Protein AF-A0A3R7KGW7-F1 (afdb_monomer_lite)

Sequence (308 aa):
MHVKDIQRTEFTAVNTGVDKSLYELFAYSKCQPGMVANCTTFSYGWLSLILELRRLQVVLPVEVPYCGDLGLELQLKMKQQDPLVRFYDVCELAANAAMGGPNGRKLFCVDLEHCHDKFRGFDIKVLAVVYSRFQEVMLLDADTLFFQSPMALWETDKYKSTGTLFFHDRISYELSYLAARSAVGWERLTPGRHRDGVLCGDALQHFPVQLNAAKGPDADVEPLYMNSDNILEWGGERRRLYRTAARPAELYPGSFTERKLLQTCPFDVTTMELAPLETMLLAQRLQFYNVVSGWINEDRGTWWYSFA

Structure (mmCIF, N/CA/C/O backbone):
data_AF-A0A3R7KGW7-F1
#
_entry.id   AF-A0A3R7KGW7-F1
#
loop_
_atom_site.group_PDB
_atom_site.id
_atom_site.type_symbol
_atom_site.label_atom_id
_atom_site.label_alt_id
_atom_site.label_comp_id
_atom_site.label_asym_id
_atom_site.label_entity_id
_atom_site.label_seq_id
_atom_site.pdbx_PDB_ins_code
_atom_site.Cartn_x
_atom_site.Cartn_y
_atom_site.Cartn_z
_atom_site.occupancy
_atom_site.B_iso_or_equiv
_atom_site.auth_seq_id
_atom_site.auth_comp_id
_atom_site.auth_asym_id
_atom_site.auth_atom_id
_atom_site.pdbx_PDB_model_num
ATOM 1 N N . MET A 1 1 ? -15.664 -39.837 -8.292 1.00 35.25 1 MET A N 1
ATOM 2 C CA . MET A 1 1 ? -15.432 -39.326 -6.925 1.00 35.25 1 MET A CA 1
ATOM 3 C C . MET A 1 1 ? -16.204 -38.022 -6.825 1.00 35.25 1 MET A C 1
ATOM 5 O O . MET A 1 1 ? -15.873 -37.086 -7.536 1.00 35.25 1 MET A O 1
ATOM 9 N N . HIS A 1 2 ? -17.335 -38.031 -6.118 1.00 25.39 2 HIS A N 1
ATOM 10 C CA . HIS A 1 2 ? -18.276 -36.910 -6.082 1.00 25.39 2 HIS A CA 1
ATOM 11 C C . HIS A 1 2 ? -17.664 -35.707 -5.359 1.00 25.39 2 HIS A C 1
ATOM 13 O O . HIS A 1 2 ? -17.308 -35.808 -4.186 1.00 25.39 2 HIS A O 1
ATOM 19 N N . VAL A 1 3 ? -17.574 -34.579 -6.061 1.00 32.12 3 VAL A N 1
ATOM 20 C CA . VAL A 1 3 ? -17.363 -33.258 -5.464 1.00 32.12 3 VAL A CA 1
ATOM 21 C C . VAL A 1 3 ? -18.663 -32.908 -4.742 1.00 32.12 3 VAL A C 1
ATOM 23 O O . VAL A 1 3 ? -19.716 -32.844 -5.371 1.00 32.12 3 VAL A O 1
ATOM 26 N N . LYS A 1 4 ? -18.619 -32.786 -3.413 1.00 30.11 4 LYS A N 1
ATOM 27 C CA . LYS A 1 4 ? -19.754 -32.271 -2.643 1.00 30.11 4 LYS A CA 1
ATOM 28 C C . LYS A 1 4 ? -19.828 -30.766 -2.870 1.00 30.11 4 LYS A C 1
ATOM 30 O O . LYS A 1 4 ? -18.902 -30.053 -2.490 1.00 30.11 4 LYS A O 1
ATOM 35 N N . ASP A 1 5 ? -20.933 -30.318 -3.454 1.00 30.17 5 ASP A N 1
ATOM 36 C CA . ASP A 1 5 ? -21.349 -28.920 -3.453 1.00 30.17 5 ASP A CA 1
ATOM 37 C C . ASP A 1 5 ? -21.349 -28.385 -2.016 1.00 30.17 5 ASP A C 1
ATOM 39 O O . ASP A 1 5 ? -22.064 -28.887 -1.142 1.00 30.17 5 ASP A O 1
ATOM 43 N N . ILE A 1 6 ? -20.530 -27.366 -1.760 1.00 33.72 6 ILE A N 1
ATOM 44 C CA . ILE A 1 6 ? -20.594 -26.586 -0.526 1.00 33.72 6 ILE A CA 1
ATOM 45 C C . ILE A 1 6 ? -21.803 -25.661 -0.678 1.00 33.72 6 ILE A C 1
ATOM 47 O O . ILE A 1 6 ? -21.724 -24.614 -1.320 1.00 33.72 6 ILE A O 1
ATOM 51 N N . GLN A 1 7 ? -22.950 -26.061 -0.128 1.00 28.05 7 GLN A N 1
ATOM 52 C CA . GLN A 1 7 ? -24.100 -25.167 -0.032 1.00 28.05 7 GLN A CA 1
ATOM 53 C C . GLN A 1 7 ? -23.735 -23.951 0.831 1.00 28.05 7 GLN A C 1
ATOM 55 O O . GLN A 1 7 ? -23.294 -24.097 1.974 1.00 28.05 7 GLN A O 1
ATOM 60 N N . ARG A 1 8 ? -23.956 -22.743 0.288 1.00 32.00 8 ARG A N 1
ATOM 61 C CA . ARG A 1 8 ? -23.999 -21.495 1.062 1.00 32.00 8 ARG A CA 1
ATOM 62 C C . ARG A 1 8 ? -25.059 -21.663 2.141 1.00 32.00 8 ARG A C 1
ATOM 64 O O . ARG A 1 8 ? -26.251 -21.596 1.862 1.00 32.00 8 ARG A O 1
ATOM 71 N N . THR A 1 9 ? -24.614 -21.914 3.363 1.00 26.98 9 THR A N 1
ATOM 72 C CA . THR A 1 9 ? -25.500 -21.898 4.519 1.00 26.98 9 THR A CA 1
ATOM 73 C C . THR A 1 9 ? -25.554 -20.448 4.983 1.00 26.98 9 THR A C 1
ATOM 75 O O . THR A 1 9 ? -24.550 -19.920 5.458 1.00 26.98 9 THR A O 1
ATOM 78 N N . GLU A 1 10 ? -26.686 -19.773 4.786 1.00 29.03 10 GLU A N 1
ATOM 79 C CA . GLU A 1 10 ? -26.955 -18.505 5.467 1.00 29.03 10 GLU A CA 1
ATOM 80 C C . GLU A 1 10 ? -27.077 -18.801 6.964 1.00 29.03 10 GLU A C 1
ATOM 82 O O . GLU A 1 10 ? -28.105 -19.267 7.447 1.00 29.03 10 GLU A O 1
ATOM 87 N N . PHE A 1 11 ? -25.996 -18.570 7.704 1.00 29.06 11 PHE A N 1
ATOM 88 C CA . PHE A 1 11 ? -26.049 -18.522 9.156 1.00 29.06 11 PHE A CA 1
ATOM 89 C C . PHE A 1 11 ? -26.396 -17.096 9.569 1.00 29.06 11 PHE A C 1
ATOM 91 O O . PHE A 1 11 ? -25.551 -16.202 9.570 1.00 29.06 11 PHE A O 1
ATOM 98 N N . THR A 1 12 ? -27.656 -16.876 9.933 1.00 27.27 12 THR A N 1
ATOM 99 C CA . THR A 1 12 ? -28.059 -15.695 10.695 1.00 27.27 12 THR A CA 1
ATOM 100 C C . THR A 1 12 ? -27.359 -15.735 12.050 1.00 27.27 12 THR A C 1
ATOM 102 O O . THR A 1 12 ? -27.739 -16.514 12.925 1.00 27.27 12 THR A O 1
ATOM 105 N N . ALA A 1 13 ? -26.323 -14.912 12.219 1.00 35.25 13 ALA A N 1
ATOM 106 C CA . ALA A 1 13 ? -25.708 -14.670 13.515 1.00 35.25 13 ALA A CA 1
ATOM 107 C C . ALA A 1 13 ? -26.769 -14.070 14.449 1.00 35.25 13 ALA A C 1
ATOM 109 O O . ALA A 1 13 ? -27.227 -12.940 14.260 1.00 35.25 13 ALA A O 1
ATOM 110 N N . VAL A 1 14 ? -27.202 -14.855 15.435 1.00 31.03 14 VAL A N 1
ATOM 111 C CA . VAL A 1 14 ? -28.093 -14.382 16.491 1.00 31.03 14 VAL A CA 1
ATOM 112 C C . VAL A 1 14 ? -27.274 -13.447 17.371 1.00 31.03 14 VAL A C 1
ATOM 114 O O . VAL A 1 14 ? -26.337 -13.866 18.042 1.00 31.03 14 VAL A O 1
ATOM 117 N N . ASN A 1 15 ? -27.618 -12.164 17.329 1.00 42.97 15 ASN A N 1
ATOM 118 C CA . ASN A 1 15 ? -27.018 -11.123 18.149 1.00 42.97 15 ASN A CA 1
ATOM 119 C C . ASN A 1 15 ? -27.496 -11.283 19.602 1.00 42.97 15 ASN A C 1
ATOM 121 O O . ASN A 1 15 ? -28.440 -10.623 20.035 1.00 42.97 15 ASN A O 1
ATOM 125 N N . THR A 1 16 ? -26.875 -12.190 20.352 1.00 35.72 16 THR A N 1
ATOM 126 C CA . THR A 1 16 ? -26.970 -12.202 21.811 1.00 35.72 16 THR A CA 1
ATOM 127 C C . THR A 1 16 ? -25.878 -11.283 22.328 1.00 35.72 16 THR A C 1
ATOM 129 O O . THR A 1 16 ? -24.719 -11.673 22.432 1.00 35.72 16 THR A O 1
ATOM 132 N N . GLY A 1 17 ? -26.229 -10.020 22.574 1.00 46.84 17 GLY A N 1
ATOM 133 C CA . GLY A 1 17 ? -25.314 -9.082 23.211 1.00 46.84 17 GLY A CA 1
ATOM 134 C C . GLY A 1 17 ? -24.705 -9.697 24.476 1.00 46.84 17 GLY A C 1
ATOM 135 O O . GLY A 1 17 ? -25.407 -10.371 25.225 1.00 46.84 17 GLY A O 1
ATOM 136 N N . VAL A 1 18 ? -23.423 -9.395 24.704 1.00 47.50 18 VAL A N 1
ATOM 137 C CA . VAL A 1 18 ? -22.573 -9.861 25.818 1.00 47.50 18 VAL A CA 1
ATOM 138 C C . VAL A 1 18 ? -21.890 -11.219 25.571 1.00 47.50 18 VAL A C 1
ATOM 140 O O . VAL A 1 18 ? -22.229 -12.186 26.232 1.00 47.50 18 VAL A O 1
ATOM 143 N N . ASP A 1 19 ? -20.930 -11.273 24.630 1.00 48.19 19 ASP A N 1
ATOM 144 C CA . ASP A 1 19 ? -19.663 -12.047 24.717 1.00 48.19 19 ASP A CA 1
ATOM 145 C C . ASP A 1 19 ? -18.891 -12.073 23.386 1.00 48.19 19 ASP A C 1
ATOM 147 O O . ASP A 1 19 ? -18.905 -13.074 22.695 1.00 48.19 19 ASP A O 1
ATOM 151 N N . LYS A 1 20 ? -18.147 -11.017 23.011 1.00 56.38 20 LYS A N 1
ATOM 152 C CA . LYS A 1 20 ? -17.444 -11.025 21.711 1.00 56.38 20 LYS A CA 1
ATOM 153 C C . LYS A 1 20 ? -16.237 -11.967 21.714 1.00 56.38 20 LYS A C 1
ATOM 155 O O . LYS A 1 20 ? -15.138 -11.577 22.103 1.00 56.38 20 LYS A O 1
ATOM 160 N N . SER A 1 21 ? -16.421 -13.191 21.231 1.00 63.12 21 SER A N 1
ATOM 161 C CA . SER A 1 21 ? -15.316 -14.080 20.861 1.00 63.12 21 SER A CA 1
ATOM 162 C C . SER A 1 21 ? -14.535 -13.542 19.645 1.00 63.12 21 SER A C 1
ATOM 164 O O . SER A 1 21 ? -15.041 -12.717 18.882 1.00 63.12 21 SER A O 1
ATOM 166 N N . LEU A 1 22 ? -13.299 -14.019 19.411 1.00 62.78 22 LEU A N 1
ATOM 167 C CA . LEU A 1 22 ? -12.585 -13.724 18.152 1.00 62.78 22 LEU A CA 1
ATOM 168 C C . LEU A 1 22 ? -13.438 -14.122 16.943 1.00 62.78 22 LEU A C 1
ATOM 170 O O . LEU A 1 22 ? -13.507 -13.377 15.972 1.00 62.78 22 LEU A O 1
ATOM 174 N N . TYR A 1 23 ? -14.138 -15.254 17.036 1.00 60.97 23 TYR A N 1
ATOM 175 C CA . TYR A 1 23 ? -15.077 -15.684 16.009 1.00 60.97 23 TYR A CA 1
ATOM 176 C C . TYR A 1 23 ? -16.146 -14.624 15.744 1.00 60.97 23 TYR A C 1
ATOM 178 O O . TYR A 1 23 ? -16.355 -14.283 14.594 1.00 60.97 23 TYR A O 1
ATOM 186 N N . GLU A 1 24 ? -16.765 -14.036 16.765 1.00 63.91 24 GLU A N 1
ATOM 187 C CA . GLU A 1 24 ? -17.775 -12.984 16.582 1.00 63.91 24 GLU A CA 1
ATOM 188 C C . GLU A 1 24 ? -17.220 -11.669 16.040 1.00 63.91 24 GLU A C 1
ATOM 190 O O . GLU A 1 24 ? -17.902 -10.994 15.270 1.00 63.91 24 GLU A O 1
ATOM 195 N N . LEU A 1 25 ? -15.979 -11.312 16.385 1.00 65.00 25 LEU A N 1
ATOM 196 C CA . LEU A 1 25 ? -15.294 -10.184 15.745 1.00 65.00 25 LEU A CA 1
ATOM 197 C C . LEU A 1 25 ? -15.131 -10.423 14.236 1.00 65.00 25 LEU A C 1
ATOM 199 O O . LEU A 1 25 ? -15.308 -9.496 13.448 1.00 65.00 25 LEU A O 1
ATOM 203 N N . PHE A 1 26 ? -14.877 -11.670 13.831 1.00 59.00 26 PHE A N 1
ATOM 204 C CA . PHE A 1 26 ? -14.806 -12.068 12.425 1.00 59.00 26 PHE A CA 1
ATOM 205 C C . PHE A 1 26 ? -16.176 -12.320 11.771 1.00 59.00 26 PHE A C 1
ATOM 207 O O . PHE A 1 26 ? -16.310 -12.094 10.571 1.00 59.00 26 PHE A O 1
ATOM 214 N N . ALA A 1 27 ? -17.180 -12.766 12.528 1.00 51.78 27 ALA A N 1
ATOM 215 C CA . ALA A 1 27 ? -18.468 -13.259 12.034 1.00 51.78 27 ALA A CA 1
ATOM 216 C C . ALA A 1 27 ? -19.515 -12.160 11.804 1.00 51.78 27 ALA A C 1
ATOM 218 O O . ALA A 1 27 ? -20.663 -12.467 11.475 1.00 51.78 27 ALA A O 1
ATOM 219 N N . TYR A 1 28 ? -19.145 -10.881 11.931 1.00 55.44 28 TYR A N 1
ATOM 220 C CA . TYR A 1 28 ? -19.963 -9.810 11.366 1.00 55.44 28 TYR A CA 1
ATOM 221 C C . TYR A 1 28 ? -20.203 -10.092 9.883 1.00 55.44 28 TYR A C 1
ATOM 223 O O . TYR A 1 28 ? -19.287 -10.484 9.170 1.00 55.44 28 TYR A O 1
ATOM 231 N N . SER A 1 29 ? -21.434 -9.895 9.413 1.00 51.22 29 SER A N 1
ATOM 232 C CA . SER A 1 29 ? -21.814 -10.079 8.012 1.00 51.22 29 SER A CA 1
ATOM 233 C C . SER A 1 29 ? -20.992 -9.149 7.111 1.00 51.22 29 SER A C 1
ATOM 235 O O . SER A 1 29 ? -21.341 -7.980 6.921 1.00 51.22 29 SER A O 1
ATOM 237 N N . LYS A 1 30 ? -19.864 -9.662 6.611 1.00 65.38 30 LYS A N 1
ATOM 238 C CA . LYS A 1 30 ? -18.963 -8.992 5.676 1.00 65.38 30 LYS A CA 1
ATOM 239 C C . LYS A 1 30 ? -19.503 -9.246 4.270 1.00 65.38 30 LYS A C 1
ATOM 241 O O . LYS A 1 30 ? -19.594 -10.397 3.860 1.00 65.38 30 LYS A O 1
ATOM 246 N N . CYS A 1 31 ? -19.924 -8.200 3.561 1.00 47.03 31 CYS A N 1
ATOM 247 C CA . CYS A 1 31 ? -20.711 -8.365 2.327 1.00 47.03 31 CYS A CA 1
ATOM 248 C C . CYS A 1 31 ? -20.002 -7.896 1.048 1.00 47.03 31 CYS A C 1
ATOM 250 O O . CYS A 1 31 ? -20.614 -7.950 -0.017 1.00 47.03 31 CYS A O 1
ATOM 252 N N . GLN A 1 32 ? -18.770 -7.375 1.127 1.00 50.28 32 GLN A N 1
ATOM 253 C CA . GLN A 1 32 ? -18.090 -6.760 -0.023 1.00 50.28 32 GLN A CA 1
ATOM 254 C C . GLN A 1 32 ? -16.561 -6.933 0.033 1.00 50.28 32 GLN A C 1
ATOM 256 O O . GLN A 1 32 ? -16.011 -6.971 1.140 1.00 50.28 32 GLN A O 1
ATOM 261 N N . PRO A 1 33 ? -15.877 -7.009 -1.126 1.00 57.28 33 PRO A N 1
ATOM 262 C CA . PRO A 1 33 ? -14.431 -6.849 -1.211 1.00 57.28 33 PRO A CA 1
ATOM 263 C C . PRO A 1 33 ? -14.037 -5.391 -0.958 1.00 57.28 33 PRO A C 1
ATOM 265 O O . PRO A 1 33 ? -14.778 -4.459 -1.287 1.00 57.28 33 PRO A O 1
ATOM 268 N N . GLY A 1 34 ? -12.851 -5.183 -0.401 1.00 67.75 34 GLY A N 1
ATOM 269 C CA . GLY A 1 34 ? -12.333 -3.845 -0.168 1.00 67.75 34 GLY A CA 1
ATOM 270 C C . GLY A 1 34 ? -10.855 -3.834 0.178 1.00 67.75 34 GLY A C 1
ATOM 271 O O . GLY A 1 34 ? -10.201 -4.872 0.311 1.00 67.75 34 GLY A O 1
ATOM 272 N N . MET A 1 35 ? -10.317 -2.627 0.287 1.00 81.69 35 MET A N 1
ATOM 273 C CA . MET A 1 35 ? -8.906 -2.422 0.588 1.00 81.69 35 MET A CA 1
ATOM 274 C C . MET A 1 35 ? -8.787 -1.925 2.015 1.00 81.69 35 MET A C 1
ATOM 276 O O . MET A 1 35 ? -9.486 -0.995 2.416 1.00 81.69 35 MET A O 1
ATOM 280 N N . VAL A 1 36 ? -7.914 -2.555 2.785 1.00 78.25 36 VAL A N 1
ATOM 281 C CA . VAL A 1 36 ? -7.598 -2.114 4.136 1.00 78.25 36 VAL A CA 1
ATOM 282 C C . VAL A 1 36 ? -6.185 -1.609 4.105 1.00 78.25 36 VAL A C 1
ATOM 284 O O . VAL A 1 36 ? -5.292 -2.294 3.608 1.00 78.25 36 VAL A O 1
ATOM 287 N N . ALA A 1 37 ? -5.972 -0.432 4.657 1.00 64.19 37 ALA A N 1
ATOM 288 C CA . ALA A 1 37 ? -4.630 0.067 4.768 1.00 64.19 37 ALA A CA 1
ATOM 289 C C . ALA A 1 37 ? -4.363 0.712 6.098 1.00 64.19 37 ALA A C 1
ATOM 291 O O . ALA A 1 37 ? -5.229 1.305 6.739 1.00 64.19 37 ALA A O 1
ATOM 292 N N . ASN A 1 38 ? -3.121 0.542 6.493 1.00 59.66 38 ASN A N 1
ATOM 293 C CA . ASN A 1 38 ? -2.688 0.828 7.827 1.00 59.66 38 ASN A CA 1
ATOM 294 C C . ASN A 1 38 ? -2.127 2.253 7.952 1.00 59.66 38 ASN A C 1
ATOM 296 O O . ASN A 1 38 ? -1.322 2.683 7.127 1.00 59.66 38 ASN A O 1
ATOM 300 N N . CYS A 1 39 ? -2.516 2.948 9.021 1.00 51.31 39 CYS A N 1
ATOM 301 C CA . CYS A 1 39 ? -1.865 4.156 9.501 1.00 51.31 39 CYS A CA 1
ATOM 302 C C . CYS A 1 39 ? -0.784 3.817 10.544 1.00 51.31 39 CYS A C 1
ATOM 304 O O . CYS A 1 39 ? -1.087 3.374 11.648 1.00 51.31 39 CYS A O 1
ATOM 306 N N . THR A 1 40 ? 0.476 4.097 10.216 1.00 49.94 40 THR A N 1
ATOM 307 C CA . THR A 1 40 ? 1.557 4.243 11.203 1.00 49.94 40 THR A CA 1
ATOM 308 C C . THR A 1 40 ? 2.303 5.526 10.887 1.00 49.94 40 THR A C 1
ATOM 310 O O . THR A 1 40 ? 2.803 5.623 9.771 1.00 49.94 40 THR A O 1
ATOM 313 N N . THR A 1 41 ? 2.337 6.506 11.803 1.00 49.59 41 THR A N 1
ATOM 314 C CA . THR A 1 41 ? 3.223 7.710 11.828 1.00 49.59 41 THR A CA 1
ATOM 315 C C . THR A 1 41 ? 3.392 8.549 10.540 1.00 49.59 41 THR A C 1
ATOM 317 O O . THR A 1 41 ? 4.112 9.544 10.542 1.00 49.59 41 THR A O 1
ATOM 320 N N . PHE A 1 42 ? 2.697 8.214 9.455 1.00 61.94 42 PHE A N 1
ATOM 321 C CA . PHE A 1 42 ? 2.914 8.700 8.095 1.00 61.94 42 PHE A CA 1
ATOM 322 C C . PHE A 1 42 ? 1.564 8.975 7.417 1.00 61.94 42 PHE A C 1
ATOM 324 O O . PHE A 1 42 ? 1.277 8.529 6.303 1.00 61.94 42 PHE A O 1
ATOM 331 N N . SER A 1 43 ? 0.701 9.712 8.122 1.00 70.81 43 SER A N 1
ATOM 332 C CA . SER A 1 43 ? -0.694 9.975 7.744 1.00 70.81 43 SER A CA 1
ATOM 333 C C . SER A 1 43 ? -0.834 10.507 6.315 1.00 70.81 43 SER A C 1
ATOM 335 O O . SER A 1 43 ? -1.770 10.147 5.604 1.00 70.81 43 SER A O 1
ATOM 337 N N . TYR A 1 44 ? 0.122 11.317 5.855 1.00 83.81 44 TYR A N 1
ATOM 338 C CA . TYR A 1 44 ? 0.114 11.862 4.500 1.00 83.81 44 TYR A CA 1
ATOM 339 C C . TYR A 1 44 ? 0.394 10.813 3.418 1.00 83.81 44 TYR A C 1
ATOM 341 O O . TYR A 1 44 ? -0.247 10.844 2.367 1.00 83.81 44 TYR A O 1
ATOM 349 N N . GLY A 1 45 ? 1.305 9.865 3.663 1.00 81.12 45 GLY A N 1
ATOM 350 C CA . GLY A 1 45 ? 1.616 8.822 2.684 1.00 81.12 45 GLY A CA 1
ATOM 351 C C . GLY A 1 45 ? 0.415 7.924 2.429 1.00 81.12 45 GLY A C 1
ATOM 352 O O . GLY A 1 45 ? 0.032 7.724 1.276 1.00 81.12 45 GLY A O 1
ATOM 353 N N . TRP A 1 46 ? -0.276 7.496 3.483 1.00 82.00 46 TRP A N 1
ATOM 354 C CA . TRP A 1 46 ? -1.501 6.719 3.323 1.00 82.00 46 TRP A CA 1
ATOM 355 C C . TRP A 1 46 ? -2.587 7.479 2.530 1.00 82.00 46 TRP A C 1
ATOM 357 O O . TRP A 1 46 ? -3.136 6.964 1.559 1.00 82.00 46 TRP A O 1
ATOM 367 N N . LEU A 1 47 ? -2.884 8.728 2.887 1.00 90.31 47 LEU A N 1
ATOM 368 C CA . LEU A 1 47 ? -3.914 9.505 2.186 1.00 90.31 47 LEU A CA 1
ATOM 369 C C . LEU A 1 47 ? -3.546 9.753 0.716 1.00 90.31 47 LEU A C 1
ATOM 371 O O . LEU A 1 47 ? -4.400 9.648 -0.164 1.00 90.31 47 LEU A O 1
ATOM 375 N N . SER A 1 48 ? -2.261 9.984 0.426 1.00 92.44 48 SER A N 1
ATOM 376 C CA . SER A 1 48 ? -1.778 10.075 -0.954 1.00 92.44 48 SER A CA 1
ATOM 377 C C . SER A 1 48 ? -1.931 8.754 -1.721 1.00 92.44 48 SER A C 1
ATOM 379 O O . SER A 1 48 ? -2.070 8.772 -2.943 1.00 92.44 48 SER A O 1
ATOM 381 N N . LEU A 1 49 ? -1.965 7.600 -1.028 1.00 92.69 49 LEU A N 1
ATOM 382 C CA . LEU A 1 49 ? -2.179 6.274 -1.640 1.00 92.69 49 LEU A CA 1
ATOM 383 C C . LEU A 1 49 ? -3.612 6.104 -2.073 1.00 92.69 49 LEU A C 1
ATOM 385 O O . LEU A 1 49 ? -3.854 5.592 -3.158 1.00 92.69 49 LEU A O 1
ATOM 389 N N . ILE A 1 50 ? -4.559 6.628 -1.305 1.00 94.50 50 ILE A N 1
ATOM 390 C CA . ILE A 1 50 ? -5.945 6.634 -1.756 1.00 94.50 50 ILE A CA 1
ATOM 391 C C . ILE A 1 50 ? -6.085 7.449 -3.049 1.00 94.50 50 ILE A C 1
ATOM 393 O O . ILE A 1 50 ? -6.709 6.974 -3.997 1.00 94.50 50 ILE A O 1
ATOM 397 N N . LEU A 1 51 ? -5.467 8.635 -3.132 1.00 95.06 51 LEU A N 1
ATOM 398 C CA . LEU A 1 51 ? -5.502 9.454 -4.352 1.00 95.06 51 LEU A CA 1
ATOM 399 C C . LEU A 1 51 ? -4.883 8.724 -5.557 1.00 95.06 51 LEU A C 1
ATOM 401 O O . LEU A 1 51 ? -5.457 8.738 -6.649 1.00 95.06 51 LEU A O 1
ATOM 405 N N . GLU A 1 52 ? -3.762 8.028 -5.350 1.00 95.25 52 GLU A N 1
ATOM 406 C CA . GLU A 1 52 ? -3.140 7.169 -6.364 1.00 95.25 52 GLU A CA 1
ATOM 407 C C . GLU A 1 52 ? -4.077 6.041 -6.821 1.00 95.25 52 GLU A C 1
ATOM 409 O O . GLU A 1 52 ? -4.304 5.873 -8.021 1.00 95.25 52 GLU A O 1
ATOM 414 N N . LEU A 1 53 ? -4.696 5.316 -5.886 1.00 95.56 53 LEU A N 1
ATOM 415 C CA . LEU A 1 53 ? -5.648 4.248 -6.195 1.00 95.56 53 LEU A CA 1
ATOM 416 C C . LEU A 1 53 ? -6.819 4.773 -7.037 1.00 95.56 53 LEU A C 1
ATOM 418 O O . LEU A 1 53 ? -7.195 4.153 -8.035 1.00 95.56 53 LEU A O 1
ATOM 422 N N . ARG A 1 54 ? -7.363 5.953 -6.708 1.00 95.38 54 ARG A N 1
ATOM 423 C CA . ARG A 1 54 ? -8.425 6.577 -7.517 1.00 95.38 54 ARG A CA 1
ATOM 424 C C . ARG A 1 54 ? -7.943 6.972 -8.903 1.00 95.38 54 ARG A C 1
ATOM 426 O O . ARG A 1 54 ? -8.668 6.771 -9.878 1.00 95.38 54 ARG A O 1
ATOM 433 N N . ARG A 1 55 ? -6.709 7.462 -9.031 1.00 95.25 55 ARG A N 1
ATOM 434 C CA . ARG A 1 55 ? -6.111 7.763 -10.337 1.00 95.25 55 ARG A CA 1
ATOM 435 C C . ARG A 1 55 ? -5.948 6.516 -11.209 1.00 95.25 55 ARG A C 1
ATOM 437 O O . ARG A 1 55 ? -6.110 6.624 -12.428 1.00 95.25 55 ARG A O 1
ATOM 444 N N . LEU A 1 56 ? -5.683 5.369 -10.585 1.00 94.50 56 LEU A N 1
ATOM 445 C CA . LEU A 1 56 ? -5.634 4.033 -11.192 1.00 94.50 56 LEU A CA 1
ATOM 446 C C . LEU A 1 56 ? -7.021 3.384 -11.359 1.00 94.50 56 LEU A C 1
ATOM 448 O O . LEU A 1 56 ? -7.115 2.181 -11.611 1.00 94.50 56 LEU A O 1
ATOM 452 N N . GLN A 1 57 ? -8.092 4.178 -11.239 1.00 95.19 57 GLN A N 1
ATOM 453 C CA . GLN A 1 57 ? -9.487 3.769 -11.432 1.00 95.19 57 GLN A CA 1
ATOM 454 C C . GLN A 1 57 ? -9.943 2.654 -10.481 1.00 95.19 57 GLN A C 1
ATOM 456 O O . GLN A 1 57 ? -10.866 1.898 -10.781 1.00 95.19 57 GLN A O 1
ATOM 461 N N . VAL A 1 58 ? -9.327 2.556 -9.303 1.00 95.19 58 VAL A N 1
ATOM 462 C CA . VAL A 1 58 ? -9.798 1.664 -8.248 1.00 95.19 58 VAL A CA 1
ATOM 463 C C . VAL A 1 58 ? -11.037 2.283 -7.611 1.00 95.19 58 VAL A C 1
ATOM 465 O O . VAL A 1 58 ? -10.956 3.330 -6.971 1.00 95.19 58 VAL A O 1
ATOM 468 N N . VAL A 1 59 ? -12.185 1.623 -7.761 1.00 93.56 59 VAL A N 1
ATOM 469 C CA . VAL A 1 59 ? -13.492 2.090 -7.252 1.00 93.56 59 VAL A CA 1
ATOM 470 C C . VAL A 1 59 ? -13.945 1.377 -5.973 1.00 93.56 59 VAL A C 1
ATOM 472 O O . VAL A 1 59 ? -15.050 1.611 -5.491 1.00 93.56 59 VAL A O 1
ATOM 475 N N . LEU A 1 60 ? -13.108 0.496 -5.418 1.00 94.50 60 LEU A N 1
ATOM 476 C CA . LEU A 1 60 ? -13.434 -0.243 -4.199 1.00 94.50 60 LEU A CA 1
ATOM 477 C C . LEU A 1 60 ? -13.435 0.664 -2.955 1.00 94.50 60 LEU A C 1
ATOM 479 O O . LEU A 1 60 ? -12.654 1.624 -2.891 1.00 94.50 60 LEU A O 1
ATOM 483 N N . PRO A 1 61 ? -14.273 0.350 -1.949 1.00 95.62 61 PRO A N 1
ATOM 484 C CA . PRO A 1 61 ? -14.230 1.021 -0.659 1.00 95.62 61 PRO A CA 1
ATOM 485 C C . PRO A 1 61 ? -12.904 0.760 0.055 1.00 95.62 61 PRO A C 1
ATOM 487 O O . PRO A 1 61 ? -12.278 -0.293 -0.106 1.00 95.62 61 PRO A O 1
ATOM 490 N N . VAL A 1 62 ? -12.487 1.741 0.853 1.00 95.06 62 VAL A N 1
ATOM 491 C CA . VAL A 1 62 ? -11.197 1.723 1.539 1.00 95.06 62 VAL A CA 1
ATOM 492 C C . VAL A 1 62 ? -11.403 1.940 3.034 1.00 95.06 62 VAL A C 1
ATOM 494 O O . VAL A 1 62 ? -12.040 2.906 3.454 1.00 95.06 62 VAL A O 1
ATOM 497 N N . GLU A 1 63 ? -10.859 1.042 3.846 1.00 94.38 63 GLU A N 1
ATOM 498 C CA . GLU A 1 63 ? -10.867 1.128 5.303 1.00 94.38 63 GLU A CA 1
ATOM 499 C C . GLU A 1 63 ? -9.489 1.512 5.838 1.00 94.38 63 GLU A C 1
ATOM 501 O O . GLU A 1 63 ? -8.474 0.935 5.455 1.00 94.38 63 GLU A O 1
ATOM 506 N N . VAL A 1 64 ? -9.487 2.483 6.750 1.00 93.06 64 VAL A N 1
ATOM 507 C CA . VAL A 1 64 ? -8.298 3.073 7.367 1.00 93.06 64 VAL A CA 1
ATOM 508 C C . VAL A 1 64 ? -8.406 2.947 8.885 1.00 93.06 64 VAL A C 1
ATOM 510 O O . VAL A 1 64 ? -8.858 3.880 9.563 1.00 93.06 64 VAL A O 1
ATOM 513 N N . PRO A 1 65 ? -8.068 1.775 9.437 1.00 92.81 65 PRO A N 1
ATOM 514 C CA . PRO A 1 65 ? -7.833 1.637 10.863 1.00 92.81 65 PRO A CA 1
ATOM 515 C C . PRO A 1 65 ? -6.643 2.508 11.284 1.00 92.81 65 PRO A C 1
ATOM 517 O O . PRO A 1 65 ? -5.565 2.431 10.696 1.00 92.81 65 PRO A O 1
ATOM 520 N N . TYR A 1 66 ? -6.846 3.325 12.313 1.00 92.12 66 TYR A N 1
ATOM 521 C CA . TYR A 1 66 ? -5.792 4.093 12.980 1.00 92.12 66 TYR A CA 1
ATOM 522 C C . TYR A 1 66 ? -5.827 3.831 14.492 1.00 92.12 66 TYR A C 1
ATOM 524 O O . TYR A 1 66 ? -6.749 3.179 14.983 1.00 92.12 66 TYR A O 1
ATOM 532 N N . CYS A 1 67 ? -4.825 4.301 15.230 1.00 92.00 67 CYS A N 1
ATOM 533 C CA . CYS A 1 67 ? -4.629 3.969 16.643 1.00 92.00 67 CYS A CA 1
ATOM 534 C C . CYS A 1 67 ? -4.445 5.244 17.486 1.00 92.00 67 CYS A C 1
ATOM 536 O O . CYS A 1 67 ? -3.396 5.474 18.093 1.00 92.00 67 CYS A O 1
ATOM 538 N N . GLY A 1 68 ? -5.434 6.140 17.462 1.00 89.50 68 GLY A N 1
ATOM 539 C CA . GLY A 1 68 ? -5.379 7.462 18.097 1.00 89.50 68 GLY A CA 1
ATOM 540 C C . GLY A 1 68 ? -4.377 8.455 17.489 1.00 89.50 68 GLY A C 1
ATOM 541 O O . GLY A 1 68 ? -4.184 9.537 18.037 1.00 89.50 68 GLY A O 1
ATOM 542 N N . ASP A 1 69 ? -3.724 8.106 16.380 1.00 87.12 69 ASP A N 1
ATOM 543 C CA . ASP A 1 69 ? -2.613 8.841 15.761 1.00 87.12 69 ASP A CA 1
ATOM 544 C C . ASP A 1 69 ? -2.999 9.594 14.472 1.00 87.12 69 ASP A C 1
ATOM 546 O O . ASP A 1 69 ? -2.147 10.189 13.811 1.00 87.12 69 ASP A O 1
ATOM 550 N N . LEU A 1 70 ? -4.292 9.633 14.126 1.00 88.31 70 LEU A N 1
ATOM 551 C CA . LEU A 1 70 ? -4.801 10.327 12.943 1.00 88.31 70 LEU A CA 1
ATOM 552 C C . LEU A 1 70 ? -5.760 11.467 13.306 1.00 88.31 70 LEU A C 1
ATOM 554 O O . LEU A 1 70 ? -6.881 11.241 13.765 1.00 88.31 70 LEU A O 1
ATOM 558 N N . GLY A 1 71 ? -5.347 12.705 13.026 1.00 88.19 71 GLY A N 1
ATOM 559 C CA . GLY A 1 71 ? -6.132 13.906 13.318 1.00 88.19 71 GLY A CA 1
ATOM 560 C C . GLY A 1 71 ? -7.481 13.958 12.589 1.00 88.19 71 GLY A C 1
ATOM 561 O O . GLY A 1 71 ? -7.568 13.669 11.395 1.00 88.19 71 GLY A O 1
ATOM 562 N N . LEU A 1 72 ? -8.532 14.381 13.300 1.00 90.69 72 LEU A N 1
ATOM 563 C CA . LEU A 1 72 ? -9.908 14.451 12.788 1.00 90.69 72 LEU A CA 1
ATOM 564 C C . LEU A 1 72 ? -10.042 15.322 11.529 1.00 90.69 72 LEU A C 1
ATOM 566 O O . LEU A 1 72 ? -10.792 14.978 10.621 1.00 90.69 72 LEU A O 1
ATOM 570 N N . GLU A 1 73 ? -9.301 16.426 11.451 1.00 90.69 73 GLU A N 1
ATOM 571 C CA . GLU A 1 73 ? -9.328 17.340 10.303 1.00 90.69 73 GLU A CA 1
ATOM 572 C C . GLU A 1 73 ? -8.951 16.634 8.991 1.00 90.69 73 GLU A C 1
ATOM 574 O O . GLU A 1 73 ? -9.677 16.732 8.000 1.00 90.69 73 GLU A O 1
ATOM 579 N N . LEU A 1 74 ? -7.870 15.844 9.003 1.00 89.75 74 LEU A N 1
ATOM 580 C CA . LEU A 1 74 ? -7.450 15.045 7.849 1.00 89.75 74 LEU A CA 1
ATOM 581 C C . LEU A 1 74 ? -8.504 14.007 7.466 1.00 89.75 74 LEU A C 1
ATOM 583 O O . LEU A 1 74 ? -8.783 13.819 6.282 1.00 89.75 74 LEU A O 1
ATOM 587 N N . GLN A 1 75 ? -9.109 13.347 8.458 1.00 91.69 75 GLN A N 1
ATOM 588 C CA . GLN A 1 75 ? -10.172 12.372 8.210 1.00 91.69 75 GLN A CA 1
ATOM 589 C C . GLN A 1 75 ? -11.370 13.026 7.512 1.00 91.69 75 GLN A C 1
ATOM 591 O O . GLN A 1 75 ? -11.931 12.451 6.580 1.00 91.69 75 GLN A O 1
ATOM 596 N N . LEU A 1 76 ? -11.763 14.226 7.953 1.00 93.31 76 LEU A N 1
ATOM 597 C CA . LEU A 1 76 ? -12.875 14.979 7.374 1.00 93.31 76 LEU A CA 1
ATOM 598 C C . LEU A 1 76 ? -12.557 15.454 5.954 1.00 93.31 76 LEU A C 1
ATOM 600 O O . LEU A 1 76 ? -13.372 15.227 5.060 1.00 93.31 76 LEU A O 1
ATOM 604 N N . LYS A 1 77 ? -11.369 16.035 5.726 1.00 93.19 77 LYS A N 1
ATOM 605 C CA . LYS A 1 77 ? -10.933 16.455 4.384 1.00 93.19 77 LYS A CA 1
ATOM 606 C C . LYS A 1 77 ? -10.900 15.276 3.413 1.00 93.19 77 LYS A C 1
ATOM 608 O O . LYS A 1 77 ? -11.442 15.381 2.314 1.00 93.19 77 LYS A O 1
ATOM 613 N N . MET A 1 78 ? -10.373 14.124 3.832 1.00 93.06 78 MET A N 1
ATOM 614 C CA . MET A 1 78 ? -10.368 12.937 2.977 1.00 93.06 78 MET A CA 1
ATOM 615 C C . MET A 1 78 ? -11.780 12.414 2.702 1.00 93.06 78 MET A C 1
ATOM 617 O O . MET A 1 78 ? -12.104 12.140 1.553 1.00 93.06 78 MET A O 1
ATOM 621 N N . LYS A 1 79 ? -12.647 12.308 3.718 1.00 94.00 79 LYS A N 1
ATOM 622 C CA . LYS A 1 79 ? -14.040 11.861 3.524 1.00 94.00 79 LYS A CA 1
ATOM 623 C C . LYS A 1 79 ? -14.836 12.786 2.602 1.00 94.00 79 LYS A C 1
ATOM 625 O O . LYS A 1 79 ? -15.719 12.317 1.892 1.00 94.00 79 LYS A O 1
ATOM 630 N N . GLN A 1 80 ? -14.547 14.087 2.623 1.00 94.12 80 GLN A N 1
ATOM 631 C CA . GLN A 1 80 ? -15.169 15.050 1.718 1.00 94.12 80 GLN A CA 1
ATOM 632 C C . GLN A 1 80 ? -14.748 14.813 0.262 1.00 94.12 80 GLN A C 1
ATOM 634 O O . GLN A 1 80 ? -15.566 14.978 -0.640 1.00 94.12 80 GLN A O 1
ATOM 639 N N . GLN A 1 81 ? -13.490 14.432 0.033 1.00 92.88 81 GLN A N 1
ATOM 640 C CA . GLN A 1 81 ? -12.980 14.127 -1.304 1.00 92.88 81 GLN A CA 1
ATOM 641 C C . GLN A 1 81 ? -13.384 12.736 -1.796 1.00 92.88 81 GLN A C 1
ATOM 643 O O . GLN A 1 81 ? -13.659 12.561 -2.981 1.00 92.88 81 GLN A O 1
ATOM 648 N N . ASP A 1 82 ? -13.425 11.755 -0.898 1.00 95.38 82 ASP A N 1
ATOM 649 C CA . ASP A 1 82 ? -13.745 10.371 -1.212 1.00 95.38 82 ASP A CA 1
ATOM 650 C C . ASP A 1 82 ? -14.693 9.767 -0.159 1.00 95.38 82 ASP A C 1
ATOM 652 O O . ASP A 1 82 ? -14.253 9.309 0.905 1.00 95.38 82 ASP A O 1
ATOM 656 N N . PRO A 1 83 ? -16.006 9.715 -0.450 1.00 95.06 83 PRO A N 1
ATOM 657 C CA . PRO A 1 83 ? -16.995 9.175 0.476 1.00 95.06 83 PRO A CA 1
ATOM 658 C C . PRO A 1 83 ? -16.894 7.652 0.656 1.00 95.06 83 PRO A C 1
ATOM 660 O O . PRO A 1 83 ? -17.544 7.106 1.549 1.00 95.06 83 PRO A O 1
ATOM 663 N N . LEU A 1 84 ? -16.099 6.949 -0.162 1.00 95.50 84 LEU A N 1
ATOM 664 C CA . LEU A 1 84 ? -15.872 5.506 -0.034 1.00 95.50 84 LEU A CA 1
ATOM 665 C C . LEU A 1 84 ? -14.786 5.164 0.998 1.00 95.50 84 LEU A C 1
ATOM 667 O O . LEU A 1 84 ? -14.526 3.982 1.243 1.00 95.50 84 LEU A O 1
ATOM 671 N N . VAL A 1 85 ? -14.155 6.174 1.607 1.00 94.69 85 VAL A N 1
ATOM 672 C CA . VAL A 1 85 ? -13.122 5.998 2.632 1.00 94.69 85 VAL A CA 1
ATOM 673 C C . VAL A 1 85 ? -13.736 6.016 4.025 1.00 94.69 85 VAL A C 1
ATOM 675 O O . VAL A 1 85 ? -14.434 6.951 4.428 1.00 94.69 85 VAL A O 1
ATOM 678 N N . ARG A 1 86 ? -13.415 4.995 4.820 1.00 93.94 86 ARG A N 1
ATOM 679 C CA . ARG A 1 86 ? -13.820 4.896 6.221 1.00 93.94 86 ARG A CA 1
ATOM 680 C C . ARG A 1 86 ? -12.606 4.869 7.138 1.00 93.94 86 ARG A C 1
ATOM 682 O O . ARG A 1 86 ? -11.863 3.898 7.156 1.00 93.94 86 ARG A O 1
ATOM 689 N N . PHE A 1 87 ? -12.516 5.876 7.994 1.00 93.56 87 PHE A N 1
ATOM 690 C CA . PHE A 1 87 ? -11.608 5.907 9.140 1.00 93.56 87 PHE A CA 1
ATOM 691 C C . PHE A 1 87 ? -12.301 5.371 10.394 1.00 93.56 87 PHE A C 1
ATOM 693 O O . PHE A 1 87 ? -13.500 5.616 10.580 1.00 93.56 87 PHE A O 1
ATOM 700 N N . TYR A 1 88 ? -11.564 4.653 11.237 1.00 93.69 88 TYR A N 1
ATOM 701 C CA . TYR A 1 88 ? -12.012 4.238 12.566 1.00 93.69 88 TYR A CA 1
ATOM 702 C C . TYR A 1 88 ? -10.817 3.957 13.480 1.00 93.69 88 TYR A C 1
ATOM 704 O O . TYR A 1 88 ? -9.803 3.429 13.024 1.00 93.69 88 TYR A O 1
ATOM 712 N N . ASP A 1 89 ? -10.956 4.287 14.764 1.00 93.88 89 ASP A N 1
ATOM 713 C CA . ASP A 1 89 ? -9.936 3.978 15.761 1.00 93.88 89 ASP A CA 1
ATOM 714 C C . ASP A 1 89 ? -10.016 2.497 16.138 1.00 93.88 89 ASP A C 1
ATOM 716 O O . ASP A 1 89 ? -10.941 2.047 16.819 1.00 93.88 89 ASP A O 1
ATOM 720 N N . VAL A 1 90 ? -9.074 1.704 15.638 1.00 94.00 90 VAL A N 1
ATOM 721 C CA . VAL A 1 90 ? -9.054 0.263 15.890 1.00 94.00 90 VAL A CA 1
ATOM 722 C C . VAL A 1 90 ? -8.480 -0.067 17.267 1.00 94.00 90 VAL A C 1
ATOM 724 O O . VAL A 1 90 ? -8.795 -1.120 17.820 1.00 94.00 90 VAL A O 1
ATOM 727 N N . CYS A 1 91 ? -7.692 0.831 17.859 1.00 94.56 91 CYS A N 1
ATOM 728 C CA . CYS A 1 91 ? -7.133 0.643 19.193 1.00 94.56 91 CYS A CA 1
ATOM 729 C C . CYS A 1 91 ? -8.181 0.863 20.280 1.00 94.56 91 CYS A C 1
ATOM 731 O O . CYS A 1 91 ? -8.232 0.084 21.231 1.00 94.56 91 CYS A O 1
ATOM 733 N N . GLU A 1 92 ? -9.104 1.809 20.095 1.00 94.94 92 GLU A N 1
ATOM 734 C CA . GLU A 1 92 ? -10.300 1.905 20.939 1.00 94.94 92 GLU A CA 1
ATOM 735 C C . GLU A 1 92 ? -11.158 0.634 20.857 1.00 94.94 92 GLU A C 1
ATOM 737 O O . GLU A 1 92 ? -11.626 0.122 21.880 1.00 94.94 92 GLU A O 1
ATOM 742 N N . LEU A 1 93 ? -11.346 0.075 19.656 1.00 93.50 93 LEU A N 1
ATOM 743 C CA . LEU A 1 93 ? -12.088 -1.179 19.486 1.00 93.50 93 LEU A CA 1
ATOM 744 C C . LEU A 1 93 ? -11.380 -2.362 20.162 1.00 93.50 93 LEU A C 1
ATOM 746 O O . LEU A 1 93 ? -12.040 -3.188 20.797 1.00 93.50 93 LEU A O 1
ATOM 750 N N . ALA A 1 94 ? -10.054 -2.437 20.045 1.00 92.75 94 ALA A N 1
ATOM 751 C CA . ALA A 1 94 ? -9.242 -3.510 20.607 1.00 92.75 94 ALA A CA 1
ATOM 752 C C . ALA A 1 94 ? -9.121 -3.431 22.139 1.00 92.75 94 ALA A C 1
ATOM 754 O O . ALA A 1 94 ? -9.216 -4.461 22.809 1.00 92.75 94 ALA A O 1
ATOM 755 N N . ALA A 1 95 ? -8.999 -2.232 22.714 1.00 93.56 95 ALA A N 1
ATOM 756 C CA . ALA A 1 95 ? -8.961 -2.018 24.164 1.00 93.56 95 ALA A CA 1
ATOM 757 C C . ALA A 1 95 ? -10.287 -2.398 24.848 1.00 93.56 95 ALA A C 1
ATOM 759 O O . ALA A 1 95 ? -10.321 -2.845 26.001 1.00 93.56 95 ALA A O 1
ATOM 760 N N . ASN A 1 96 ? -11.397 -2.262 24.120 1.00 90.50 96 ASN A N 1
ATOM 761 C CA . ASN A 1 96 ? -12.732 -2.634 24.582 1.00 90.50 96 ASN A CA 1
ATOM 762 C C . ASN A 1 96 ? -13.095 -4.102 24.305 1.00 90.50 96 ASN A C 1
ATOM 764 O O . ASN A 1 96 ? -14.148 -4.566 24.744 1.00 90.50 96 ASN A O 1
ATOM 768 N N . ALA A 1 97 ? -12.243 -4.857 23.609 1.00 90.25 97 ALA A N 1
ATOM 769 C CA . ALA A 1 97 ? -12.500 -6.253 23.287 1.00 90.25 97 ALA A CA 1
ATOM 770 C C . ALA A 1 97 ? -12.231 -7.165 24.494 1.00 90.25 97 ALA A C 1
ATOM 772 O O . ALA A 1 97 ? -11.104 -7.251 24.992 1.00 90.25 97 ALA A O 1
ATOM 773 N N . ALA A 1 98 ? -13.260 -7.879 24.946 1.00 86.31 98 ALA A N 1
ATOM 774 C CA . ALA A 1 98 ? -13.181 -8.799 26.074 1.00 86.31 98 ALA A CA 1
ATOM 775 C C . ALA A 1 98 ? -14.067 -10.034 25.859 1.00 86.31 98 ALA A C 1
ATOM 777 O O . ALA A 1 98 ? -15.136 -9.947 25.255 1.00 86.31 98 ALA A O 1
ATOM 778 N N . MET A 1 99 ? -13.617 -11.170 26.393 1.00 81.88 99 MET A N 1
ATOM 779 C CA . MET A 1 99 ? -14.389 -12.412 26.508 1.00 81.88 99 MET A CA 1
ATOM 780 C C . MET A 1 99 ? -15.042 -12.487 27.889 1.00 81.88 99 MET A C 1
ATOM 782 O O . MET A 1 99 ? -14.317 -12.393 28.880 1.00 81.88 99 MET A O 1
ATOM 786 N N . GLY A 1 100 ? -16.351 -12.725 27.990 1.00 75.06 100 GLY A N 1
ATOM 787 C CA . GLY A 1 100 ? -17.070 -12.730 29.275 1.00 75.06 100 GLY A CA 1
ATOM 788 C C . GLY A 1 100 ? -17.684 -11.369 29.639 1.00 75.06 100 GLY A C 1
ATOM 789 O O . GLY A 1 100 ? -17.746 -11.013 30.815 1.00 75.06 100 GLY A O 1
ATOM 790 N N . GLY A 1 101 ? -18.073 -10.568 28.644 1.00 70.69 101 GLY A N 1
ATOM 791 C CA . GLY A 1 101 ? -18.659 -9.238 28.817 1.00 70.69 101 GLY A CA 1
ATOM 792 C C . GLY A 1 101 ? -17.665 -8.123 29.196 1.00 70.69 101 GLY A C 1
ATOM 793 O O . GLY A 1 101 ? -16.452 -8.296 29.085 1.00 70.69 101 GLY A O 1
ATOM 794 N N . PRO A 1 102 ? -18.159 -6.947 29.642 1.00 67.62 102 PRO A N 1
ATOM 795 C CA . PRO A 1 102 ? -17.336 -5.755 29.914 1.00 67.62 102 PRO A CA 1
ATOM 796 C C . PRO A 1 102 ? -16.261 -5.943 30.995 1.00 67.62 102 PRO A C 1
ATOM 798 O O . PRO A 1 102 ? -15.208 -5.314 30.929 1.00 67.62 102 PRO A O 1
ATOM 801 N N . ASN A 1 103 ? -16.516 -6.833 31.959 1.00 75.06 103 ASN A N 1
ATOM 802 C CA . ASN A 1 103 ? -15.582 -7.206 33.031 1.00 75.06 103 ASN A CA 1
ATOM 803 C C . ASN A 1 103 ? -14.842 -8.521 32.728 1.00 75.06 103 ASN A C 1
ATOM 805 O O . ASN A 1 103 ? -14.225 -9.116 33.611 1.00 75.06 103 ASN A O 1
ATOM 809 N N . GLY A 1 104 ? -14.962 -9.001 31.493 1.00 79.50 104 GLY A N 1
ATOM 810 C CA . GLY A 1 104 ? -14.359 -10.229 31.022 1.00 79.50 104 GLY A CA 1
ATOM 811 C C . GLY A 1 104 ? -12.853 -10.116 30.794 1.00 79.50 104 GLY A C 1
ATOM 812 O O . GLY A 1 104 ? -12.231 -9.061 30.943 1.00 79.50 104 GLY A O 1
ATOM 813 N N . ARG A 1 105 ? -12.240 -11.226 30.380 1.00 85.69 105 ARG A N 1
ATOM 814 C CA . ARG A 1 105 ? -10.816 -11.255 30.043 1.00 85.69 105 ARG A CA 1
ATOM 815 C C . ARG A 1 105 ? -10.581 -10.457 28.765 1.00 85.69 105 ARG A C 1
ATOM 817 O O . ARG A 1 105 ? -11.092 -10.819 27.704 1.00 85.69 105 ARG A O 1
ATOM 824 N N . LYS A 1 106 ? -9.765 -9.412 28.865 1.00 89.12 106 LYS A N 1
ATOM 825 C CA . LYS A 1 106 ? -9.318 -8.609 27.725 1.00 89.12 106 LYS A CA 1
ATOM 826 C C . LYS A 1 106 ? -8.661 -9.475 26.647 1.00 89.12 106 LYS A C 1
ATOM 828 O O . LYS A 1 106 ? -7.881 -10.373 26.963 1.00 89.12 106 LYS A O 1
ATOM 833 N N . LEU A 1 107 ? -8.998 -9.211 25.385 1.00 90.44 107 LEU A N 1
ATOM 834 C CA . LEU A 1 107 ? -8.533 -9.995 24.237 1.00 90.44 107 LEU A CA 1
ATOM 835 C C . LEU A 1 107 ? -7.182 -9.517 23.699 1.00 90.44 107 LEU A C 1
ATOM 837 O O . LEU A 1 107 ? -6.292 -10.336 23.484 1.00 90.44 107 LEU A O 1
ATOM 841 N N . PHE A 1 108 ? -7.032 -8.209 23.479 1.00 92.25 108 PHE A N 1
ATOM 842 C CA . PHE A 1 108 ? -5.849 -7.650 22.814 1.00 92.25 108 PHE A CA 1
ATOM 843 C C . PHE A 1 108 ? -4.959 -6.836 23.754 1.00 92.25 108 PHE A C 1
ATOM 845 O O . PHE A 1 108 ? -3.735 -7.001 23.713 1.00 92.25 108 PHE A O 1
ATOM 852 N N . CYS A 1 109 ? -5.579 -5.988 24.583 1.00 93.62 109 CYS A N 1
ATOM 853 C CA . CYS A 1 109 ? -4.922 -4.989 25.429 1.00 93.62 109 CYS A CA 1
ATOM 854 C C . CYS A 1 109 ? -5.634 -4.868 26.773 1.00 93.62 109 CYS A C 1
ATOM 856 O O . CYS A 1 109 ? -6.851 -5.034 26.845 1.00 93.62 109 CYS A O 1
ATOM 858 N N . VAL A 1 110 ? -4.890 -4.542 27.830 1.00 92.94 110 VAL A N 1
ATOM 859 C CA . VAL A 1 110 ? -5.473 -4.344 29.170 1.00 92.94 110 VAL A CA 1
ATOM 860 C C . VAL A 1 110 ? -6.250 -3.027 29.261 1.00 92.94 110 VAL A C 1
ATOM 862 O O . VAL A 1 110 ? -7.314 -2.983 29.876 1.00 92.94 110 VAL A O 1
ATOM 865 N N . ASP A 1 111 ? -5.768 -2.003 28.561 1.00 93.62 111 ASP A N 1
ATOM 866 C CA . ASP A 1 111 ? -6.358 -0.677 28.407 1.00 93.62 111 ASP A CA 1
ATOM 867 C C . ASP A 1 111 ? -5.938 -0.061 27.054 1.00 93.62 111 ASP A C 1
ATOM 869 O O . ASP A 1 111 ? -5.320 -0.724 26.212 1.00 93.62 111 ASP A O 1
ATOM 873 N N . LEU A 1 112 ? -6.332 1.194 26.822 1.00 95.75 112 LEU A N 1
ATOM 874 C CA . LEU A 1 112 ? -6.045 1.914 25.581 1.00 95.75 112 LEU A CA 1
ATOM 875 C C . LEU A 1 112 ? -4.559 2.274 25.433 1.00 95.75 112 LEU A C 1
ATOM 877 O O . LEU A 1 112 ? -4.044 2.235 24.320 1.00 95.75 112 LEU A O 1
ATOM 881 N N . GLU A 1 113 ? -3.865 2.581 26.529 1.00 96.75 113 GLU A N 1
ATOM 882 C CA . GLU A 1 113 ? -2.438 2.922 26.510 1.00 96.75 113 GLU A CA 1
ATOM 883 C C . GLU A 1 113 ? -1.598 1.721 26.067 1.00 96.75 113 GLU A C 1
ATOM 885 O O . GLU A 1 113 ? -0.848 1.823 25.099 1.00 96.75 113 GLU A O 1
ATOM 890 N N . HIS A 1 114 ? -1.846 0.541 26.641 1.00 96.25 114 HIS A N 1
ATOM 891 C CA . HIS A 1 114 ? -1.215 -0.700 26.188 1.00 96.25 114 HIS A CA 1
ATOM 892 C C . HIS A 1 114 ? -1.538 -1.000 24.712 1.00 96.25 114 HIS A C 1
ATOM 894 O O . HIS A 1 114 ? -0.696 -1.506 23.971 1.00 96.25 114 HIS A O 1
ATOM 900 N N . CYS A 1 115 ? -2.746 -0.675 24.249 1.00 95.38 115 CYS A N 1
ATOM 901 C CA . CYS A 1 115 ? -3.093 -0.800 22.834 1.00 95.38 115 CYS A CA 1
ATOM 902 C C . CYS A 1 115 ? -2.283 0.141 21.943 1.00 95.38 115 CYS A C 1
ATOM 904 O O . CYS A 1 115 ? -1.809 -0.291 20.895 1.00 95.38 115 CYS A O 1
ATOM 906 N N . HIS A 1 116 ? -2.084 1.390 22.359 1.00 94.44 116 HIS A N 1
ATOM 907 C CA . HIS A 1 116 ? -1.217 2.318 21.645 1.00 94.44 116 HIS A CA 1
ATOM 908 C C . HIS A 1 116 ? 0.223 1.799 21.569 1.00 94.44 116 HIS A C 1
ATOM 910 O O . HIS A 1 116 ? 0.781 1.765 20.476 1.00 94.44 116 HIS A O 1
ATOM 916 N N . ASP A 1 117 ? 0.791 1.331 22.679 1.00 94.00 117 ASP A N 1
ATOM 917 C CA . ASP A 1 117 ? 2.170 0.825 22.717 1.00 94.00 117 ASP A CA 1
ATOM 918 C C . ASP A 1 117 ? 2.370 -0.398 21.822 1.00 94.00 117 ASP A C 1
ATOM 920 O O . ASP A 1 117 ? 3.390 -0.539 21.149 1.00 94.00 117 ASP A O 1
ATOM 924 N N . LYS A 1 118 ? 1.376 -1.288 21.797 1.00 93.38 118 LYS A N 1
ATOM 925 C CA . LYS A 1 118 ? 1.443 -2.535 21.039 1.00 93.38 118 LYS A CA 1
ATOM 926 C C . LYS A 1 118 ? 1.146 -2.347 19.556 1.00 93.38 118 LYS A C 1
ATOM 928 O O . LYS A 1 118 ? 1.732 -3.036 18.730 1.00 93.38 118 LYS A O 1
ATOM 933 N N . PHE A 1 119 ? 0.214 -1.461 19.212 1.00 92.25 119 PHE A N 1
ATOM 934 C CA . PHE A 1 119 ? -0.337 -1.385 17.862 1.00 92.25 119 PHE A CA 1
ATOM 935 C C . PHE A 1 119 ? -0.003 -0.083 17.115 1.00 92.25 119 PHE A C 1
ATOM 937 O O . PHE A 1 119 ? -0.253 -0.025 15.923 1.00 92.25 119 PHE A O 1
ATOM 944 N N . ARG A 1 120 ? 0.639 0.944 17.688 1.00 88.31 120 ARG A N 1
ATOM 945 C CA . ARG A 1 120 ? 1.147 2.092 16.891 1.00 88.31 120 ARG A CA 1
ATOM 946 C C . ARG A 1 120 ? 2.417 1.741 16.105 1.00 88.31 120 ARG A C 1
ATOM 948 O O . ARG A 1 120 ? 3.483 2.310 16.311 1.00 88.31 120 ARG A O 1
ATOM 955 N N . GLY A 1 121 ? 2.303 0.774 15.205 1.00 82.88 121 GLY A N 1
ATOM 95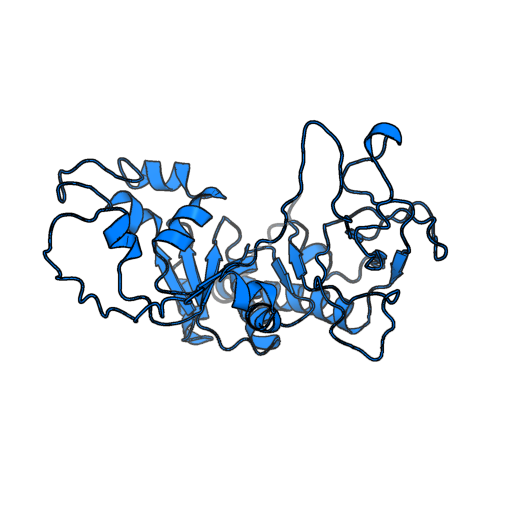6 C CA . GLY A 1 121 ? 3.401 0.213 14.430 1.00 82.88 121 GLY A CA 1
ATOM 957 C C . GLY A 1 121 ? 2.904 -0.894 13.508 1.00 82.88 121 GLY A C 1
ATOM 958 O O . GLY A 1 121 ? 1.737 -0.926 13.134 1.00 82.88 121 GLY A O 1
ATOM 959 N N . PHE A 1 122 ? 3.775 -1.828 13.137 1.00 83.38 122 PHE A N 1
ATOM 960 C CA . PHE A 1 122 ? 3.427 -2.882 12.177 1.00 83.38 122 PHE A CA 1
ATOM 961 C C . PHE A 1 122 ? 2.286 -3.803 12.647 1.00 83.38 122 PHE A C 1
ATOM 963 O O . PHE A 1 122 ? 1.512 -4.284 11.819 1.00 83.38 122 PHE A O 1
ATOM 970 N N . ASP A 1 123 ? 2.130 -4.007 13.956 1.00 89.00 123 ASP A N 1
ATOM 971 C CA . ASP A 1 123 ? 1.200 -4.995 14.518 1.00 89.00 123 ASP A CA 1
ATOM 972 C C . ASP A 1 123 ? -0.283 -4.646 14.328 1.00 89.00 123 ASP A C 1
ATOM 974 O O . ASP A 1 123 ? -1.137 -5.537 14.319 1.00 89.00 123 ASP A O 1
ATOM 978 N N . ILE A 1 124 ? -0.634 -3.374 14.121 1.00 90.12 124 ILE A N 1
ATOM 979 C CA . ILE A 1 124 ? -2.022 -2.969 13.821 1.00 90.12 124 ILE A CA 1
ATOM 980 C C . ILE A 1 124 ? -2.557 -3.615 12.547 1.00 90.12 124 ILE A C 1
ATOM 982 O O . ILE A 1 124 ? -3.770 -3.740 12.417 1.00 90.12 124 ILE A O 1
ATOM 986 N N . LYS A 1 125 ? -1.693 -4.100 11.640 1.00 88.94 125 LYS A N 1
ATOM 987 C CA . LYS A 1 125 ? -2.101 -4.897 10.471 1.00 88.94 125 LYS A CA 1
ATOM 988 C C . LYS A 1 125 ? -2.971 -6.091 10.883 1.00 88.94 125 LYS A C 1
ATOM 990 O O . LYS A 1 125 ? -3.920 -6.433 10.181 1.00 88.94 125 LYS A O 1
ATOM 995 N N . VAL A 1 126 ? -2.707 -6.682 12.051 1.00 90.44 126 VAL A N 1
ATOM 996 C CA . VAL A 1 126 ? -3.532 -7.763 12.610 1.00 90.44 126 VAL A CA 1
ATOM 997 C C . VAL A 1 126 ? -4.931 -7.248 12.944 1.00 90.44 126 VAL A C 1
ATOM 999 O O . VAL A 1 126 ? -5.925 -7.822 12.501 1.00 90.44 126 VAL A O 1
ATOM 1002 N N . LEU A 1 127 ? -5.023 -6.140 13.684 1.00 92.12 127 LEU A N 1
ATOM 1003 C CA . LEU A 1 127 ? -6.307 -5.540 14.048 1.00 92.12 127 LEU A CA 1
ATOM 1004 C C . LEU A 1 127 ? -7.078 -5.045 12.820 1.00 92.12 127 LEU A C 1
ATOM 1006 O O . LEU A 1 127 ? -8.295 -5.196 12.762 1.00 92.12 127 LEU A O 1
ATOM 1010 N N . ALA A 1 128 ? -6.371 -4.514 11.827 1.00 90.81 128 ALA A N 1
ATOM 1011 C CA . ALA A 1 128 ? -6.918 -4.035 10.571 1.00 90.81 128 ALA A CA 1
ATOM 1012 C C . ALA A 1 128 ? -7.704 -5.133 9.840 1.00 90.81 128 ALA A C 1
ATOM 1014 O O . ALA A 1 128 ? -8.833 -4.905 9.411 1.00 90.81 128 ALA A O 1
ATOM 1015 N N . VAL A 1 129 ? -7.152 -6.348 9.759 1.00 89.94 129 VAL A N 1
ATOM 1016 C CA . VAL A 1 129 ? -7.833 -7.501 9.148 1.00 89.94 129 VAL A CA 1
ATOM 1017 C C . VAL A 1 129 ? -8.976 -8.015 10.029 1.00 89.94 129 VAL A C 1
ATOM 1019 O O . VAL A 1 129 ? -10.066 -8.293 9.523 1.00 89.94 129 VAL A O 1
ATOM 1022 N N . VAL A 1 130 ? -8.754 -8.121 11.346 1.00 90.12 130 VAL A N 1
ATOM 1023 C CA . VAL A 1 130 ? -9.759 -8.620 12.305 1.00 90.12 130 VAL A CA 1
ATOM 1024 C C . VAL A 1 130 ? -11.020 -7.754 12.283 1.00 90.12 130 VAL A C 1
ATOM 1026 O O . VAL A 1 130 ? -12.123 -8.278 12.134 1.00 90.12 130 VAL A O 1
ATOM 1029 N N . TYR A 1 131 ? -10.855 -6.435 12.393 1.00 90.75 131 TYR A N 1
ATOM 1030 C CA . TYR A 1 131 ? -11.954 -5.475 12.504 1.00 90.75 131 TYR A CA 1
ATOM 1031 C C . TYR A 1 131 ? -12.481 -4.962 11.164 1.00 90.75 131 TYR A C 1
ATOM 1033 O O . TYR A 1 131 ? -13.482 -4.237 11.149 1.00 90.75 131 TYR A O 1
ATOM 1041 N N . SER A 1 132 ? -11.860 -5.337 10.042 1.00 89.94 132 SER A N 1
ATOM 1042 C CA . SER A 1 132 ? -12.382 -4.953 8.735 1.00 89.94 132 SER A CA 1
ATOM 1043 C C . SER A 1 132 ? -13.765 -5.548 8.490 1.00 89.94 132 SER A C 1
ATOM 1045 O O . SER A 1 132 ? -14.045 -6.700 8.835 1.00 89.94 132 SER A O 1
ATOM 1047 N N . ARG A 1 133 ? -14.626 -4.769 7.830 1.00 89.50 133 ARG A N 1
ATOM 1048 C CA . ARG A 1 133 ? -15.969 -5.204 7.419 1.00 89.50 133 ARG A CA 1
ATOM 1049 C C . ARG A 1 133 ? -15.985 -5.893 6.055 1.00 89.50 133 ARG A C 1
ATOM 1051 O O . ARG A 1 133 ? -17.059 -6.286 5.599 1.00 89.50 133 ARG A O 1
ATOM 1058 N N . PHE A 1 134 ? -14.837 -6.024 5.394 1.00 89.62 134 PHE A N 1
ATOM 1059 C CA . PHE A 1 134 ? -14.742 -6.648 4.078 1.00 89.62 134 PHE A CA 1
ATOM 1060 C C . PHE A 1 134 ? -14.556 -8.157 4.174 1.00 89.62 134 PHE A C 1
ATOM 1062 O O . PHE A 1 134 ? -13.819 -8.656 5.023 1.00 89.62 134 PHE A O 1
ATOM 1069 N N . GLN A 1 135 ? -15.248 -8.885 3.297 1.00 86.62 135 GLN A N 1
ATOM 1070 C CA . GLN A 1 135 ? -15.151 -10.344 3.225 1.00 86.62 135 GLN A CA 1
ATOM 1071 C C . GLN A 1 135 ? -13.823 -10.760 2.596 1.00 86.62 135 GLN A C 1
ATOM 1073 O O . GLN A 1 135 ? -13.184 -11.711 3.035 1.00 86.62 135 GLN A O 1
ATOM 1078 N N . GLU A 1 136 ? -13.416 -9.998 1.588 1.00 89.00 136 GLU A N 1
ATOM 1079 C CA . GLU A 1 136 ? -12.180 -10.159 0.847 1.00 89.00 136 GLU A CA 1
ATOM 1080 C C . GLU A 1 136 ? -11.370 -8.872 1.024 1.00 89.00 136 GLU A C 1
ATOM 1082 O O . GLU A 1 136 ? -11.847 -7.777 0.717 1.00 89.00 136 GLU A O 1
ATOM 1087 N N . VAL A 1 137 ? -10.166 -8.997 1.583 1.00 91.56 137 VAL A N 1
ATOM 1088 C CA . VAL A 1 137 ? -9.324 -7.861 1.974 1.00 91.56 137 VAL A CA 1
ATOM 1089 C C . VAL A 1 137 ? -8.054 -7.853 1.139 1.00 91.56 137 VAL A C 1
ATOM 1091 O O . VAL A 1 137 ? -7.300 -8.824 1.142 1.00 91.56 137 VAL A O 1
ATOM 1094 N N . MET A 1 138 ? -7.779 -6.722 0.494 1.00 92.44 138 MET A N 1
ATOM 1095 C CA . MET A 1 138 ? -6.431 -6.385 0.045 1.00 92.44 138 MET A CA 1
ATOM 1096 C C . MET A 1 138 ? -5.783 -5.492 1.101 1.00 92.44 138 MET A C 1
ATOM 1098 O O . MET A 1 138 ? -6.176 -4.336 1.257 1.00 92.44 138 MET A O 1
ATOM 1102 N N . LEU A 1 139 ? -4.833 -6.051 1.851 1.00 92.25 139 LEU A N 1
ATOM 1103 C CA . LEU A 1 139 ? -4.091 -5.327 2.878 1.00 92.25 139 LEU A CA 1
ATOM 1104 C C . LEU A 1 139 ? -2.908 -4.593 2.240 1.00 92.25 139 LEU A C 1
ATOM 1106 O O . LEU A 1 139 ? -2.083 -5.232 1.588 1.00 92.25 139 LEU A O 1
ATOM 1110 N N . LEU A 1 140 ? -2.829 -3.279 2.440 1.00 90.31 140 LEU A N 1
ATOM 1111 C CA . LEU A 1 140 ? -1.774 -2.425 1.897 1.00 90.31 140 LEU A CA 1
ATOM 1112 C C . LEU A 1 140 ? -1.012 -1.672 2.986 1.00 90.31 140 LEU A C 1
ATOM 1114 O O . LEU A 1 140 ? -1.591 -1.219 3.978 1.00 90.31 140 LEU A O 1
ATOM 1118 N N . ASP A 1 141 ? 0.273 -1.460 2.726 1.00 86.81 141 ASP A N 1
ATOM 1119 C CA . ASP A 1 141 ? 1.122 -0.590 3.532 1.00 86.81 141 ASP A CA 1
ATOM 1120 C C . ASP A 1 141 ? 1.079 0.853 3.008 1.00 86.81 141 ASP A C 1
ATOM 1122 O O . ASP A 1 141 ? 0.897 1.091 1.811 1.00 86.81 141 ASP A O 1
ATOM 1126 N N . ALA A 1 142 ? 1.248 1.834 3.899 1.00 82.06 142 ALA A N 1
ATOM 1127 C CA . ALA A 1 142 ? 1.133 3.262 3.573 1.00 82.06 142 ALA A CA 1
ATOM 1128 C C . ALA A 1 142 ? 2.206 3.773 2.592 1.00 82.06 142 ALA A C 1
ATOM 1130 O O . ALA A 1 142 ? 2.008 4.779 1.905 1.00 82.06 142 ALA A O 1
ATOM 1131 N N . ASP A 1 143 ? 3.333 3.080 2.532 1.00 83.69 143 ASP A N 1
ATOM 1132 C CA . ASP A 1 143 ? 4.502 3.317 1.686 1.00 83.69 143 ASP A CA 1
ATOM 1133 C C . ASP A 1 143 ? 4.475 2.467 0.398 1.00 83.69 143 ASP A C 1
ATOM 1135 O O . ASP A 1 143 ? 5.490 2.299 -0.278 1.00 83.69 143 ASP A O 1
ATOM 1139 N N . THR A 1 144 ? 3.299 1.940 0.042 1.00 88.62 144 THR A N 1
ATOM 1140 C CA . THR A 1 144 ? 3.059 1.283 -1.245 1.00 88.62 144 THR A CA 1
ATOM 1141 C C . THR A 1 144 ? 2.893 2.318 -2.362 1.00 88.62 144 THR A C 1
ATOM 1143 O O . THR A 1 144 ? 2.255 3.355 -2.170 1.00 88.62 144 THR A O 1
ATOM 1146 N N . LEU A 1 145 ? 3.423 2.003 -3.543 1.00 90.81 145 LEU A N 1
ATOM 1147 C CA . LEU A 1 145 ? 3.144 2.675 -4.812 1.00 90.81 145 LEU A CA 1
ATOM 1148 C C . LEU A 1 145 ? 2.847 1.650 -5.893 1.00 90.81 145 LEU A C 1
ATOM 1150 O O . LEU A 1 145 ? 3.611 0.704 -6.083 1.00 90.81 145 LEU A O 1
ATOM 1154 N N . PHE A 1 146 ? 1.779 1.879 -6.642 1.00 92.44 146 PHE A N 1
ATOM 1155 C CA . PHE A 1 146 ? 1.361 1.046 -7.756 1.00 92.44 146 PHE A CA 1
ATOM 1156 C C . PHE A 1 146 ? 1.821 1.604 -9.104 1.00 92.44 146 PHE A C 1
ATOM 1158 O O . PHE A 1 146 ? 1.573 2.754 -9.459 1.00 92.44 146 PHE A O 1
ATOM 1165 N N . PHE A 1 147 ? 2.426 0.731 -9.907 1.00 91.00 147 PHE A N 1
ATOM 1166 C CA . PHE A 1 147 ? 2.734 0.982 -11.316 1.00 91.00 147 PHE A CA 1
ATOM 1167 C C . PHE A 1 147 ? 1.589 0.550 -12.244 1.00 91.00 147 PHE A C 1
ATOM 1169 O O . PHE A 1 147 ? 1.509 0.981 -13.394 1.00 91.00 147 PHE A O 1
ATOM 1176 N N . GLN A 1 148 ? 0.689 -0.296 -11.740 1.00 89.62 148 GLN A N 1
ATOM 1177 C CA . GLN A 1 148 ? -0.500 -0.791 -12.427 1.00 89.62 148 GLN A CA 1
ATOM 1178 C C . GLN A 1 148 ? -1.663 -0.908 -11.440 1.00 89.62 148 GLN A C 1
ATOM 1180 O O . GLN A 1 148 ? -1.451 -1.071 -10.240 1.00 89.62 148 GLN A O 1
ATOM 1185 N N . SER A 1 149 ? -2.902 -0.864 -11.936 1.00 92.12 149 SER A N 1
ATOM 1186 C CA . SER A 1 149 ? -4.075 -1.029 -11.071 1.00 92.12 149 SER A CA 1
ATOM 1187 C C . SER A 1 149 ? -4.051 -2.399 -10.371 1.00 92.12 149 SER A C 1
ATOM 1189 O O . SER A 1 149 ? -3.984 -3.425 -11.058 1.00 92.12 149 SER A O 1
ATOM 1191 N N . PRO A 1 150 ? -4.168 -2.462 -9.030 1.00 91.94 150 PRO A N 1
ATOM 1192 C CA . PRO A 1 150 ? -4.165 -3.730 -8.300 1.00 91.94 150 PRO A CA 1
ATOM 1193 C C . PRO A 1 150 ? -5.425 -4.569 -8.529 1.00 91.94 150 PRO A C 1
ATOM 1195 O O . PRO A 1 150 ? -5.479 -5.722 -8.109 1.00 91.94 150 PRO A O 1
ATOM 1198 N N . MET A 1 151 ? -6.441 -4.026 -9.209 1.00 91.75 151 MET A N 1
ATOM 1199 C CA . MET A 1 151 ? -7.706 -4.720 -9.458 1.00 91.75 151 MET A CA 1
ATOM 1200 C C . MET A 1 151 ? -7.535 -6.048 -10.198 1.00 91.75 151 MET A C 1
ATOM 1202 O O . MET A 1 151 ? -8.292 -6.983 -9.953 1.00 91.75 151 MET A O 1
ATOM 1206 N N . ALA A 1 152 ? -6.512 -6.162 -11.048 1.00 87.38 152 ALA A N 1
ATOM 1207 C CA . ALA A 1 152 ? -6.214 -7.399 -11.761 1.00 87.38 152 ALA A CA 1
ATOM 1208 C C . ALA A 1 152 ? -5.859 -8.571 -10.824 1.00 87.38 152 ALA A C 1
ATOM 1210 O O . ALA A 1 152 ? -5.991 -9.725 -11.225 1.00 87.38 152 ALA A O 1
ATOM 1211 N N . LEU A 1 153 ? -5.441 -8.308 -9.577 1.00 88.25 153 LEU A N 1
ATOM 1212 C CA . LEU A 1 153 ? -5.086 -9.353 -8.610 1.00 88.25 153 LEU A CA 1
ATOM 1213 C C . LEU A 1 153 ? -6.280 -10.234 -8.229 1.00 88.25 153 LEU A C 1
ATOM 1215 O O . LEU A 1 153 ? -6.120 -11.452 -8.122 1.00 88.25 153 LEU A O 1
ATOM 1219 N N . TRP A 1 154 ? -7.472 -9.642 -8.107 1.00 88.69 154 TRP A N 1
ATOM 1220 C CA . TRP A 1 154 ? -8.725 -10.363 -7.849 1.00 88.69 154 TRP A CA 1
ATOM 1221 C C . TRP A 1 154 ? -9.086 -11.321 -8.988 1.00 88.69 154 TRP A C 1
ATOM 1223 O O . TRP A 1 154 ? -9.716 -12.355 -8.781 1.00 88.69 154 TRP A O 1
ATOM 1233 N N . GLU A 1 155 ? -8.650 -11.004 -10.206 1.00 88.06 155 GLU A N 1
ATOM 1234 C CA . GLU A 1 155 ? -8.982 -11.786 -11.391 1.00 88.06 155 GLU A CA 1
ATOM 1235 C C . GLU A 1 155 ? -8.007 -12.933 -11.659 1.00 88.06 155 GLU A C 1
ATOM 1237 O O . GLU A 1 155 ? -8.282 -13.762 -12.531 1.00 88.06 155 GLU A O 1
ATOM 1242 N N . THR A 1 156 ? -6.903 -13.012 -10.909 1.00 84.81 156 THR A N 1
ATOM 1243 C CA . THR A 1 156 ? -5.904 -14.071 -11.081 1.00 84.81 156 THR A CA 1
ATOM 1244 C C . THR A 1 156 ? -6.487 -15.450 -10.785 1.00 84.81 156 THR A C 1
ATOM 1246 O O . THR A 1 156 ? -7.216 -15.645 -9.809 1.00 84.81 156 THR A O 1
ATOM 1249 N N . ASP A 1 157 ? -6.092 -16.448 -11.579 1.00 85.56 157 ASP A N 1
ATOM 1250 C CA . ASP A 1 157 ? -6.485 -17.845 -11.353 1.00 85.56 157 ASP A CA 1
ATOM 1251 C C . ASP A 1 157 ? -6.070 -18.329 -9.963 1.00 85.56 157 ASP A C 1
ATOM 1253 O O . ASP A 1 157 ? -6.783 -19.099 -9.315 1.00 85.56 157 ASP A O 1
ATOM 1257 N N . LYS A 1 158 ? -4.920 -17.848 -9.471 1.00 84.12 158 LYS A N 1
ATOM 1258 C CA . LYS A 1 158 ? -4.449 -18.183 -8.131 1.00 84.12 158 LYS A CA 1
ATOM 1259 C C . LYS A 1 158 ? -5.423 -17.673 -7.076 1.00 84.12 158 LYS A C 1
ATOM 1261 O O . LYS A 1 158 ? -5.874 -18.483 -6.279 1.00 84.12 158 LYS A O 1
ATOM 1266 N N . TYR A 1 159 ? -5.801 -16.394 -7.116 1.00 88.62 159 TYR A N 1
ATOM 1267 C CA . TYR A 1 159 ? -6.774 -15.844 -6.176 1.00 88.62 159 TYR A CA 1
ATOM 1268 C C . TYR A 1 159 ? -8.128 -16.561 -6.265 1.00 88.62 159 TYR A C 1
ATOM 1270 O O . TYR A 1 159 ? -8.642 -17.017 -5.249 1.00 88.62 159 TYR A O 1
ATOM 1278 N N . LYS A 1 160 ? -8.669 -16.754 -7.474 1.00 89.56 160 LYS A N 1
ATOM 1279 C CA . LYS A 1 160 ? -9.960 -17.434 -7.685 1.00 89.56 160 LYS A CA 1
ATOM 1280 C C . LYS A 1 160 ? -9.980 -18.876 -7.176 1.00 89.56 160 LYS A C 1
ATOM 1282 O O . LYS A 1 160 ? -11.009 -19.340 -6.696 1.00 89.56 160 LYS A O 1
ATOM 1287 N N . SER A 1 161 ? -8.861 -19.592 -7.291 1.00 91.38 161 SER A N 1
ATOM 1288 C CA . SER A 1 161 ? -8.768 -20.999 -6.878 1.00 91.38 161 SER A CA 1
ATOM 1289 C C . SER A 1 161 ? -8.490 -21.191 -5.387 1.00 91.38 161 SER A C 1
ATOM 1291 O O . SER A 1 161 ? -8.928 -22.192 -4.824 1.00 91.38 161 SER A O 1
ATOM 1293 N N . THR A 1 162 ? -7.774 -20.269 -4.735 1.00 91.06 162 THR A N 1
ATOM 1294 C CA . THR A 1 162 ? -7.390 -20.399 -3.316 1.00 91.06 162 THR A CA 1
ATOM 1295 C C . THR A 1 162 ? -8.172 -19.487 -2.376 1.00 91.06 162 THR A C 1
ATOM 1297 O O . THR A 1 162 ? -8.132 -19.697 -1.167 1.00 91.06 162 THR A O 1
ATOM 1300 N N . GLY A 1 163 ? -8.834 -18.453 -2.900 1.00 88.88 163 GLY A N 1
ATOM 1301 C CA . GLY A 1 163 ? -9.444 -17.366 -2.131 1.00 88.88 163 GLY A CA 1
ATOM 1302 C C . GLY A 1 163 ? -8.432 -16.424 -1.470 1.00 88.88 163 GLY A C 1
ATOM 1303 O O . GLY A 1 163 ? -8.815 -15.529 -0.718 1.00 88.88 163 GLY A O 1
ATOM 1304 N N . THR A 1 164 ? -7.127 -16.623 -1.676 1.00 86.62 164 THR A N 1
ATOM 1305 C CA . THR A 1 164 ? -6.090 -15.810 -1.028 1.00 86.62 164 THR A CA 1
ATOM 1306 C C . THR A 1 164 ? -4.821 -15.748 -1.861 1.00 86.62 164 THR A C 1
ATOM 1308 O O . THR A 1 164 ? -4.294 -16.771 -2.305 1.00 86.62 164 THR A O 1
ATOM 1311 N N . LEU A 1 165 ? -4.297 -14.535 -2.015 1.00 85.38 165 LEU A N 1
ATOM 1312 C CA . LEU A 1 165 ? -3.016 -14.260 -2.644 1.00 85.38 165 LEU A CA 1
ATOM 1313 C C . LEU A 1 165 ? -2.084 -13.635 -1.604 1.00 85.38 165 LEU A C 1
ATOM 1315 O O . LEU A 1 165 ? -2.418 -12.613 -1.011 1.00 85.38 165 LEU A O 1
ATOM 1319 N N . PHE A 1 166 ? -0.921 -14.246 -1.397 1.00 81.25 166 PHE A N 1
ATOM 1320 C CA . PHE A 1 166 ? 0.136 -13.696 -0.555 1.00 81.25 166 PHE A CA 1
ATOM 1321 C C . PHE A 1 166 ? 1.307 -13.280 -1.435 1.00 81.25 166 PHE A C 1
ATOM 1323 O O . PHE A 1 166 ? 1.735 -14.045 -2.301 1.00 81.25 166 PHE A O 1
ATOM 1330 N N . PHE A 1 167 ? 1.837 -12.086 -1.189 1.00 74.06 167 PHE A N 1
ATOM 1331 C CA . PHE A 1 167 ? 3.137 -11.697 -1.714 1.00 74.06 167 PHE A CA 1
ATOM 1332 C C . PHE A 1 167 ? 4.207 -12.212 -0.760 1.00 74.06 167 PHE A C 1
ATOM 1334 O O . PHE A 1 167 ? 4.072 -12.100 0.459 1.00 74.06 167 PHE A O 1
ATOM 1341 N N . HIS A 1 168 ? 5.256 -12.818 -1.310 1.00 63.50 168 HIS A N 1
ATOM 1342 C CA . HIS A 1 168 ? 6.393 -13.225 -0.502 1.00 63.50 168 HIS A CA 1
ATOM 1343 C C . HIS A 1 168 ? 7.122 -11.975 -0.008 1.00 63.50 168 HIS A C 1
ATOM 1345 O O . HIS A 1 168 ? 7.756 -11.268 -0.793 1.00 63.50 168 HIS A O 1
ATOM 1351 N N . ASP A 1 169 ? 7.017 -11.717 1.296 1.00 57.75 169 ASP A N 1
ATOM 1352 C CA . ASP A 1 169 ? 7.844 -10.724 1.971 1.00 57.75 169 ASP A CA 1
ATOM 1353 C C . ASP A 1 169 ? 9.319 -11.166 1.946 1.00 57.75 169 ASP A C 1
ATOM 1355 O O . ASP A 1 169 ? 9.644 -12.348 1.769 1.00 57.75 169 ASP A O 1
ATOM 1359 N N . ARG A 1 170 ? 10.227 -10.202 2.087 1.00 55.75 170 ARG A N 1
ATOM 1360 C CA . ARG A 1 170 ? 11.677 -10.394 2.069 1.00 55.75 170 ARG A CA 1
ATOM 1361 C C . ARG A 1 170 ? 12.057 -11.479 3.083 1.00 55.75 170 ARG A C 1
ATOM 1363 O O . ARG A 1 170 ? 12.057 -11.231 4.283 1.00 55.75 170 ARG A O 1
ATOM 1370 N N . ILE A 1 171 ? 12.461 -12.667 2.621 1.00 47.50 171 ILE A N 1
ATOM 1371 C CA . ILE A 1 171 ? 13.134 -13.629 3.504 1.00 47.50 171 ILE A CA 1
ATOM 1372 C C . ILE A 1 171 ? 14.499 -13.028 3.854 1.00 47.50 171 ILE A C 1
ATOM 1374 O O . ILE A 1 171 ? 15.447 -13.074 3.065 1.00 47.50 171 ILE A O 1
ATOM 1378 N N . SER A 1 172 ? 14.574 -12.418 5.033 1.00 41.34 172 SER A N 1
ATOM 1379 C CA . SER A 1 172 ? 15.805 -11.976 5.674 1.00 41.34 172 SER A CA 1
ATOM 1380 C C . SER A 1 172 ? 15.947 -12.736 6.986 1.00 41.34 172 SER A C 1
ATOM 1382 O O . SER A 1 172 ? 15.424 -12.301 8.002 1.00 41.34 172 SER A O 1
ATOM 1384 N N . TYR A 1 173 ? 16.568 -13.916 6.930 1.00 39.00 173 TYR A N 1
ATOM 1385 C CA . TYR A 1 173 ? 17.714 -14.349 7.746 1.00 39.00 173 TYR A CA 1
ATOM 1386 C C . TYR A 1 173 ? 17.874 -15.880 7.758 1.00 39.00 173 TYR A C 1
ATOM 1388 O O . TYR A 1 173 ? 16.929 -16.640 7.582 1.00 39.00 173 TYR A O 1
ATOM 1396 N N . GLU A 1 174 ? 19.140 -16.266 7.938 1.00 40.31 174 GLU A N 1
ATOM 1397 C CA . GLU A 1 174 ? 19.723 -17.603 8.133 1.00 40.31 174 GLU A CA 1
ATOM 1398 C C . GLU A 1 174 ? 19.734 -18.617 6.985 1.00 40.31 174 GLU A C 1
ATOM 1400 O O . GLU A 1 174 ? 20.026 -19.775 7.238 1.00 40.31 174 GLU A O 1
ATOM 1405 N N . LEU A 1 175 ? 19.548 -18.194 5.730 1.00 40.41 175 LEU A N 1
ATOM 1406 C CA . LEU A 1 175 ? 20.297 -18.670 4.547 1.00 40.41 175 LEU A CA 1
ATOM 1407 C C . LEU A 1 175 ? 19.745 -17.960 3.301 1.00 40.41 175 LEU A C 1
ATOM 1409 O O . LEU A 1 175 ? 18.562 -18.012 2.977 1.00 40.41 175 LEU A O 1
ATOM 1413 N N . SER A 1 176 ? 20.631 -17.234 2.639 1.00 51.94 176 SER A N 1
ATOM 1414 C CA . SER A 1 176 ? 20.385 -16.207 1.629 1.00 51.94 176 SER A CA 1
ATOM 1415 C C . SER A 1 176 ? 19.837 -16.764 0.311 1.00 51.94 176 SER A C 1
ATOM 1417 O O . SER A 1 176 ? 20.580 -16.930 -0.657 1.00 51.94 176 SER A O 1
ATOM 1419 N N . TYR A 1 177 ? 18.529 -17.011 0.261 1.00 43.44 177 TYR A N 1
ATOM 1420 C CA . TYR A 1 177 ? 17.818 -17.387 -0.959 1.00 43.44 177 TYR A CA 1
ATOM 1421 C C . TYR A 1 177 ? 16.844 -16.277 -1.395 1.00 43.44 177 TYR A C 1
ATOM 1423 O O . TYR A 1 177 ? 16.075 -15.757 -0.587 1.00 43.44 177 TYR A O 1
ATOM 1431 N N . LEU A 1 178 ? 16.881 -15.883 -2.671 1.00 49.28 178 LEU A N 1
ATOM 1432 C CA . LEU A 1 178 ? 15.877 -15.029 -3.304 1.00 49.28 178 LEU A CA 1
ATOM 1433 C C . LEU A 1 178 ? 14.865 -15.940 -4.008 1.00 49.28 178 LEU A C 1
ATOM 1435 O O . LEU A 1 178 ? 15.221 -16.746 -4.856 1.00 49.28 178 LEU A O 1
ATOM 1439 N N . ALA A 1 179 ? 13.580 -15.739 -3.761 1.00 41.41 179 ALA A N 1
ATOM 1440 C CA . ALA A 1 179 ? 12.697 -15.685 -4.916 1.00 41.41 179 ALA A CA 1
ATOM 1441 C C . ALA A 1 179 ? 13.074 -14.385 -5.652 1.00 41.41 179 ALA A C 1
ATOM 1443 O O . ALA A 1 179 ? 13.280 -13.373 -4.982 1.00 41.41 179 ALA A O 1
ATOM 1444 N N . ALA A 1 180 ? 13.301 -14.447 -6.968 1.00 48.38 180 ALA A N 1
ATOM 1445 C CA . ALA A 1 180 ? 13.820 -13.375 -7.830 1.00 48.38 180 ALA A CA 1
ATOM 1446 C C . ALA A 1 180 ? 13.609 -11.946 -7.274 1.00 48.38 180 ALA A C 1
ATOM 1448 O O . ALA A 1 180 ? 12.524 -11.380 -7.381 1.00 48.38 180 ALA A O 1
ATOM 1449 N N . ARG A 1 181 ? 14.646 -11.362 -6.648 1.00 60.81 181 ARG A N 1
ATOM 1450 C CA . ARG A 1 181 ? 14.579 -9.983 -6.139 1.00 60.81 181 ARG A CA 1
ATOM 1451 C C . ARG A 1 181 ? 14.705 -9.028 -7.314 1.00 60.81 181 ARG A C 1
ATOM 1453 O O . ARG A 1 181 ? 15.779 -8.911 -7.903 1.00 60.81 181 ARG A O 1
ATOM 1460 N N . SER A 1 182 ? 13.617 -8.340 -7.624 1.00 62.16 182 SER A N 1
ATOM 1461 C CA . SER A 1 182 ? 13.649 -7.170 -8.483 1.00 62.16 182 SER A CA 1
ATOM 1462 C C . SER A 1 182 ? 13.825 -5.901 -7.655 1.00 62.16 182 SER A C 1
ATOM 1464 O O . SER A 1 182 ? 13.355 -5.834 -6.521 1.00 62.16 182 SER A O 1
ATOM 1466 N N . ALA A 1 183 ? 14.513 -4.905 -8.210 1.00 69.62 183 ALA A N 1
ATOM 1467 C CA . ALA A 1 183 ? 14.797 -3.647 -7.523 1.00 69.62 183 ALA A CA 1
ATOM 1468 C C . ALA A 1 183 ? 14.565 -2.429 -8.423 1.00 69.62 183 ALA A C 1
ATOM 1470 O O . ALA A 1 183 ? 14.720 -2.532 -9.643 1.00 69.62 183 ALA A O 1
ATOM 1471 N N . VAL A 1 184 ? 14.245 -1.290 -7.804 1.00 74.00 184 VAL A N 1
ATOM 1472 C CA . VAL A 1 184 ? 14.291 0.065 -8.375 1.00 74.00 184 VAL A CA 1
ATOM 1473 C C . VAL A 1 184 ? 15.373 0.853 -7.652 1.00 74.00 184 VAL A C 1
ATOM 1475 O O . VAL A 1 184 ? 15.402 0.871 -6.428 1.00 74.00 184 VAL A O 1
ATOM 1478 N N . GLY A 1 185 ? 16.261 1.514 -8.392 1.00 73.44 185 GLY A N 1
ATOM 1479 C CA . GLY A 1 185 ? 17.394 2.219 -7.800 1.00 73.44 185 GLY A CA 1
ATOM 1480 C C . GLY A 1 185 ? 18.128 3.159 -8.751 1.00 73.44 185 GLY A C 1
ATOM 1481 O O . GLY A 1 185 ? 17.932 3.123 -9.967 1.00 73.44 185 GLY A O 1
ATOM 1482 N N . TRP A 1 186 ? 19.010 3.996 -8.203 1.00 73.69 186 TRP A N 1
ATOM 1483 C CA . TRP A 1 186 ? 19.917 4.864 -8.975 1.00 73.69 186 TRP A CA 1
ATOM 1484 C C . TRP A 1 186 ? 21.369 4.368 -8.980 1.00 73.69 186 TRP A C 1
ATOM 1486 O O . TRP A 1 186 ? 22.171 4.832 -9.792 1.00 73.69 186 TRP A O 1
ATOM 1496 N N . GLU A 1 187 ? 21.737 3.451 -8.082 1.00 72.31 187 GLU A N 1
ATOM 1497 C CA . GLU A 1 187 ? 23.103 2.941 -7.975 1.00 72.31 187 GLU A CA 1
ATOM 1498 C C . GLU A 1 187 ? 23.289 1.711 -8.869 1.00 72.31 187 GLU A C 1
ATOM 1500 O O . GLU A 1 187 ? 22.813 0.612 -8.578 1.00 72.31 187 GLU A O 1
ATOM 1505 N N . ARG A 1 188 ? 24.000 1.920 -9.982 1.00 69.06 188 ARG A N 1
ATOM 1506 C CA . ARG A 1 188 ? 24.425 0.869 -10.911 1.00 69.06 188 ARG A CA 1
ATOM 1507 C C . ARG A 1 188 ? 25.929 0.689 -10.816 1.00 69.06 188 ARG A C 1
ATOM 1509 O O . ARG A 1 188 ? 26.671 1.586 -11.209 1.00 69.06 188 ARG A O 1
ATOM 1516 N N . LEU A 1 189 ? 26.371 -0.477 -10.352 1.00 66.75 189 LEU A N 1
ATOM 1517 C CA . LEU A 1 189 ? 27.803 -0.794 -10.284 1.00 66.75 189 LEU A CA 1
ATOM 1518 C C . LEU A 1 189 ? 28.343 -1.277 -11.637 1.00 66.75 189 LEU A C 1
ATOM 1520 O O . LEU A 1 189 ? 29.489 -1.003 -11.980 1.00 66.75 189 LEU A O 1
ATOM 1524 N N . THR A 1 190 ? 27.501 -1.930 -12.442 1.00 65.25 190 THR A N 1
ATOM 1525 C CA . THR A 1 190 ? 27.808 -2.300 -13.829 1.00 65.25 190 THR A CA 1
ATOM 1526 C C . THR A 1 190 ? 26.644 -1.926 -14.751 1.00 65.25 190 THR A C 1
ATOM 1528 O O . THR A 1 190 ? 25.490 -2.250 -14.457 1.00 65.25 190 THR A O 1
ATOM 1531 N N . PRO A 1 191 ? 26.894 -1.257 -15.894 1.00 59.00 191 PRO A N 1
ATOM 1532 C CA . PRO A 1 191 ? 25.847 -0.773 -16.797 1.00 59.00 191 PRO A CA 1
ATOM 1533 C C . PRO A 1 191 ? 25.175 -1.875 -17.646 1.00 59.00 191 PRO A C 1
ATOM 1535 O O . PRO A 1 191 ? 24.605 -1.589 -18.701 1.00 59.00 191 PRO A O 1
ATOM 1538 N N . GLY A 1 192 ? 25.207 -3.124 -17.183 1.00 56.94 192 GLY A N 1
ATOM 1539 C CA . GLY A 1 192 ? 24.843 -4.317 -17.931 1.00 56.94 192 GLY A CA 1
ATOM 1540 C C . GLY A 1 192 ? 23.454 -4.283 -18.569 1.00 56.94 192 GLY A C 1
ATOM 1541 O O . GLY A 1 192 ? 22.432 -4.323 -17.874 1.00 56.94 192 GLY A O 1
ATOM 1542 N N . ARG A 1 193 ? 23.426 -4.249 -19.910 1.00 60.56 193 ARG A N 1
ATOM 1543 C CA . ARG A 1 193 ? 22.275 -4.657 -20.742 1.00 60.56 193 ARG A CA 1
ATOM 1544 C C . ARG A 1 193 ? 22.303 -6.166 -21.038 1.00 60.56 193 ARG A C 1
ATOM 1546 O O . ARG A 1 193 ? 21.341 -6.692 -21.591 1.00 60.56 193 ARG A O 1
ATOM 1553 N N . HIS A 1 194 ? 23.379 -6.862 -20.654 1.00 61.62 194 HIS A N 1
ATOM 1554 C CA . HIS A 1 194 ? 23.663 -8.255 -20.991 1.00 61.62 194 HIS A CA 1
ATOM 1555 C C . HIS A 1 194 ? 23.767 -9.128 -19.740 1.00 61.62 194 HIS A C 1
ATOM 1557 O O . HIS A 1 194 ? 24.814 -9.687 -19.462 1.00 61.62 194 HIS A O 1
ATOM 1563 N N . ARG A 1 195 ? 22.663 -9.268 -18.997 1.00 68.69 195 ARG A N 1
ATOM 1564 C CA . ARG A 1 195 ? 22.552 -10.153 -17.820 1.00 68.69 195 ARG A CA 1
ATOM 1565 C C . ARG A 1 195 ? 23.728 -10.075 -16.823 1.00 68.69 195 ARG A C 1
ATOM 1567 O O . ARG A 1 195 ? 23.937 -11.027 -16.110 1.00 68.69 195 ARG A O 1
ATOM 1574 N N . ASP A 1 196 ? 24.455 -8.967 -16.745 1.00 68.44 196 ASP A N 1
ATOM 1575 C CA . ASP A 1 196 ? 25.712 -8.808 -15.994 1.00 68.44 196 ASP A CA 1
ATOM 1576 C C . ASP A 1 196 ? 25.697 -7.550 -15.098 1.00 68.44 196 ASP A C 1
ATOM 1578 O O . ASP A 1 196 ? 26.719 -7.100 -14.571 1.00 68.44 196 ASP A O 1
ATOM 1582 N N . GLY A 1 197 ? 24.516 -6.946 -14.941 1.00 73.62 197 GLY A N 1
ATOM 1583 C CA . GLY A 1 197 ? 24.301 -5.742 -14.151 1.00 73.62 197 GLY A CA 1
ATOM 1584 C C . GLY A 1 197 ? 24.174 -6.025 -12.657 1.00 73.62 197 GLY A C 1
ATOM 1585 O O . GLY A 1 197 ? 23.758 -7.110 -12.247 1.00 73.62 197 GLY A O 1
ATOM 1586 N N . VAL A 1 198 ? 24.470 -5.000 -11.857 1.00 75.94 198 VAL A N 1
ATOM 1587 C CA . VAL A 1 198 ? 24.098 -4.907 -10.440 1.00 75.94 198 VAL A CA 1
ATOM 1588 C C . VAL A 1 198 ? 23.312 -3.617 -10.235 1.00 75.94 198 VAL A C 1
ATOM 1590 O O . VAL A 1 198 ? 23.763 -2.555 -10.676 1.00 75.94 198 VAL A O 1
ATOM 1593 N N . LEU A 1 199 ? 22.155 -3.706 -9.580 1.00 76.75 199 LEU A N 1
ATOM 1594 C CA . LEU A 1 199 ? 21.318 -2.554 -9.246 1.00 76.75 199 LEU A CA 1
ATOM 1595 C C . LEU A 1 199 ? 20.977 -2.586 -7.762 1.00 76.75 199 LEU A C 1
ATOM 1597 O O . LEU A 1 199 ? 20.371 -3.550 -7.315 1.00 76.75 199 LEU A O 1
ATOM 1601 N N . CYS A 1 200 ? 21.337 -1.541 -7.022 1.00 77.50 200 CYS A N 1
ATOM 1602 C CA . CYS A 1 200 ? 20.965 -1.400 -5.617 1.00 77.50 200 CYS A CA 1
ATOM 1603 C C . CYS A 1 200 ? 19.769 -0.463 -5.472 1.00 77.50 200 CYS A C 1
ATOM 1605 O O . CYS A 1 200 ? 19.755 0.617 -6.069 1.00 77.50 200 CYS A O 1
ATOM 1607 N N . GLY A 1 201 ? 18.795 -0.862 -4.657 1.00 78.81 201 GLY A N 1
ATOM 1608 C CA . GLY A 1 201 ? 17.652 -0.024 -4.318 1.00 78.81 201 GLY A CA 1
ATOM 1609 C C . GLY A 1 201 ? 16.497 -0.806 -3.701 1.00 78.81 201 GLY A C 1
ATOM 1610 O O . GLY A 1 201 ? 16.696 -1.903 -3.171 1.00 78.81 201 GLY A O 1
ATOM 1611 N N . ASP A 1 202 ? 15.304 -0.224 -3.757 1.00 77.88 202 ASP A N 1
ATOM 1612 C CA . ASP A 1 202 ? 14.122 -0.760 -3.091 1.00 77.88 202 ASP A CA 1
ATOM 1613 C C . ASP A 1 202 ? 13.453 -1.866 -3.901 1.00 77.88 202 ASP A C 1
ATOM 1615 O O . ASP A 1 202 ? 13.572 -1.944 -5.126 1.00 77.88 202 ASP A O 1
ATOM 1619 N N . ALA A 1 203 ? 12.764 -2.761 -3.194 1.00 76.62 203 ALA A N 1
ATOM 1620 C CA . ALA A 1 203 ? 12.183 -3.952 -3.788 1.00 76.62 203 ALA A CA 1
ATOM 1621 C C . ALA A 1 203 ? 11.031 -3.598 -4.734 1.00 76.62 203 ALA A C 1
ATOM 1623 O O . ALA A 1 203 ? 10.085 -2.895 -4.379 1.00 76.62 203 ALA A O 1
ATOM 1624 N N . LEU A 1 204 ? 11.096 -4.165 -5.931 1.00 80.44 204 LEU A N 1
ATOM 1625 C CA . LEU A 1 204 ? 10.081 -4.038 -6.960 1.00 80.44 204 LEU A CA 1
ATOM 1626 C C . LEU A 1 204 ? 9.325 -5.356 -7.076 1.00 80.44 204 LEU A C 1
ATOM 1628 O O . LEU A 1 204 ? 9.935 -6.412 -7.235 1.00 80.44 204 LEU A O 1
ATOM 1632 N N . GLN A 1 205 ? 8.002 -5.301 -7.020 1.00 81.69 205 GLN A N 1
ATOM 1633 C CA . GLN A 1 205 ? 7.149 -6.473 -7.155 1.00 81.69 205 GLN A CA 1
ATOM 1634 C C . GLN A 1 205 ? 6.520 -6.481 -8.541 1.00 81.69 205 GLN A C 1
ATOM 1636 O O . GLN A 1 205 ? 5.967 -5.481 -8.998 1.00 81.69 205 GLN A O 1
ATOM 1641 N N . HIS A 1 206 ? 6.610 -7.622 -9.215 1.00 79.50 206 HIS A N 1
ATOM 1642 C CA . HIS A 1 206 ? 6.071 -7.822 -10.555 1.00 79.50 206 HIS A CA 1
ATOM 1643 C C . HIS A 1 206 ? 4.796 -8.653 -10.502 1.00 79.50 206 HIS A C 1
ATOM 1645 O O . HIS A 1 206 ? 4.572 -9.427 -9.568 1.00 79.50 206 HIS A O 1
ATOM 1651 N N . PHE A 1 207 ? 3.962 -8.516 -11.531 1.00 72.06 207 PHE A N 1
ATOM 1652 C CA . PHE A 1 207 ? 2.858 -9.446 -11.707 1.00 72.06 207 PHE A CA 1
ATOM 1653 C C . PHE A 1 207 ? 3.434 -10.851 -11.968 1.00 72.06 207 PHE A C 1
ATOM 1655 O O . PHE A 1 207 ? 4.349 -10.986 -12.781 1.00 72.06 207 PHE A O 1
ATOM 1662 N N . PRO A 1 208 ? 2.922 -11.917 -11.329 1.00 60.88 208 PRO A N 1
ATOM 1663 C CA . PRO A 1 208 ? 3.453 -13.269 -11.523 1.00 60.88 208 PRO A CA 1
ATOM 1664 C C . PRO A 1 208 ? 3.127 -13.864 -12.906 1.00 60.88 208 PRO A C 1
ATOM 1666 O O . PRO A 1 208 ? 3.504 -14.996 -13.193 1.00 60.88 208 PRO A O 1
ATOM 1669 N N . VAL A 1 209 ? 2.403 -13.129 -13.755 1.00 62.84 209 VAL A N 1
ATOM 1670 C CA . VAL A 1 209 ? 1.928 -13.564 -15.073 1.00 62.84 209 VAL A CA 1
ATOM 1671 C C . VAL A 1 209 ? 2.156 -12.442 -16.088 1.00 62.84 209 VAL A C 1
ATOM 1673 O O . VAL A 1 209 ? 1.842 -11.283 -15.826 1.00 62.84 209 VAL A O 1
ATOM 1676 N N . GLN A 1 210 ? 2.670 -12.778 -17.271 1.00 66.19 210 GLN A N 1
ATOM 1677 C CA . GLN A 1 210 ? 2.742 -11.838 -18.389 1.00 66.19 210 GLN A CA 1
ATOM 1678 C C . GLN A 1 210 ? 1.324 -11.589 -18.926 1.00 66.19 210 GLN A C 1
ATOM 1680 O O . GLN A 1 210 ? 0.753 -12.437 -19.608 1.00 66.19 210 GLN A O 1
ATOM 1685 N N . LEU A 1 211 ? 0.745 -10.430 -18.603 1.00 62.53 211 LEU A N 1
ATOM 1686 C CA . LEU A 1 211 ? -0.616 -10.069 -19.024 1.00 62.53 211 LEU A CA 1
ATOM 1687 C C . LEU A 1 211 ? -0.704 -9.778 -20.528 1.00 62.53 211 LEU A C 1
ATOM 1689 O O . LEU A 1 211 ? -1.763 -9.939 -21.134 1.00 62.53 211 LEU A O 1
ATOM 1693 N N . ASN A 1 212 ? 0.403 -9.366 -21.150 1.00 65.94 212 ASN A N 1
ATOM 1694 C CA . ASN A 1 212 ? 0.453 -9.112 -22.581 1.00 65.94 212 ASN A CA 1
ATOM 1695 C C . ASN A 1 212 ? 0.954 -10.351 -23.333 1.00 65.94 212 ASN A C 1
ATOM 1697 O O . ASN A 1 212 ? 2.154 -10.513 -23.529 1.00 65.94 212 ASN A O 1
A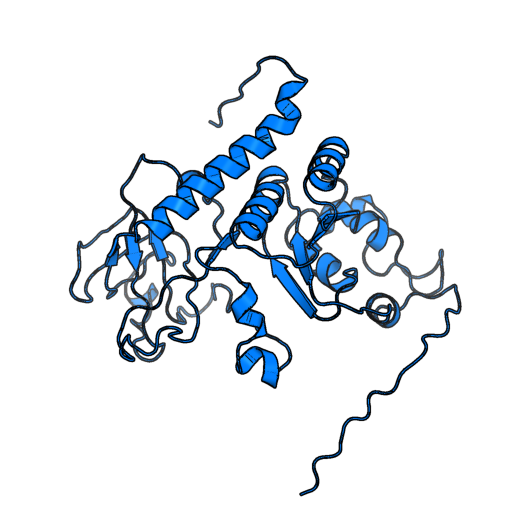TOM 1701 N N . ALA A 1 213 ? 0.036 -11.193 -23.814 1.00 64.12 213 ALA A N 1
ATOM 1702 C CA . ALA A 1 213 ? 0.369 -12.413 -24.559 1.00 64.12 213 ALA A CA 1
ATOM 1703 C C . ALA A 1 213 ? 1.157 -12.169 -25.867 1.00 64.12 213 ALA A C 1
ATOM 1705 O O . ALA A 1 213 ? 1.728 -13.106 -26.419 1.00 64.12 213 ALA A O 1
ATOM 1706 N N . ALA A 1 214 ? 1.200 -10.928 -26.375 1.00 66.50 214 ALA A N 1
ATOM 1707 C CA . ALA A 1 214 ? 2.040 -10.570 -27.520 1.00 66.50 214 ALA A CA 1
ATOM 1708 C C . ALA A 1 214 ? 3.529 -10.461 -27.146 1.00 66.50 214 ALA A C 1
ATOM 1710 O O . ALA A 1 214 ? 4.397 -10.529 -28.017 1.00 66.50 214 ALA A O 1
ATOM 1711 N N . LYS A 1 215 ? 3.835 -10.298 -25.856 1.00 65.62 215 LYS A N 1
ATOM 1712 C CA . LYS A 1 215 ? 5.186 -10.432 -25.324 1.00 65.62 215 LYS A CA 1
ATOM 1713 C C . LYS A 1 215 ? 5.467 -11.918 -25.091 1.00 65.62 215 LYS A C 1
ATOM 1715 O O . LYS A 1 215 ? 4.681 -12.612 -24.456 1.00 65.62 215 LYS A O 1
ATOM 1720 N N . GLY A 1 216 ? 6.580 -12.414 -25.632 1.00 63.47 216 GLY A N 1
ATOM 1721 C CA . GLY A 1 216 ? 6.993 -13.808 -25.449 1.00 63.47 216 GLY A CA 1
ATOM 1722 C C . GLY A 1 216 ? 7.238 -14.171 -23.972 1.00 63.47 216 GLY A C 1
ATOM 1723 O O . GLY A 1 216 ? 7.375 -13.277 -23.138 1.00 63.47 216 GLY A O 1
ATOM 1724 N N . PRO A 1 217 ? 7.342 -15.469 -23.637 1.00 62.47 217 PRO A N 1
ATOM 1725 C CA . PRO A 1 217 ? 7.505 -15.942 -22.255 1.00 62.47 217 PRO A CA 1
ATOM 1726 C C . PRO A 1 217 ? 8.794 -15.450 -21.574 1.00 62.47 217 PRO A C 1
ATOM 1728 O O . PRO A 1 217 ? 8.835 -15.339 -20.354 1.00 62.47 217 PRO A O 1
ATOM 1731 N N . ASP A 1 218 ? 9.820 -15.106 -22.356 1.00 64.62 218 ASP A N 1
ATOM 1732 C CA . ASP A 1 218 ? 11.098 -14.568 -21.867 1.00 64.62 218 ASP A CA 1
ATOM 1733 C C . ASP A 1 218 ? 11.142 -13.029 -21.825 1.00 64.62 218 ASP A C 1
ATOM 1735 O O . ASP A 1 218 ? 12.194 -12.436 -21.568 1.00 64.62 218 ASP A O 1
ATOM 1739 N N . ALA A 1 219 ? 10.033 -12.361 -22.151 1.00 70.88 219 ALA A N 1
ATOM 1740 C CA . ALA A 1 219 ? 9.962 -10.909 -22.160 1.00 70.88 219 ALA A CA 1
ATOM 1741 C C . ALA A 1 219 ? 9.845 -10.340 -20.742 1.00 70.88 219 ALA A C 1
ATOM 1743 O O . ALA A 1 219 ? 9.258 -10.948 -19.850 1.00 70.88 219 ALA A O 1
ATOM 1744 N N . ASP A 1 220 ? 10.347 -9.118 -20.574 1.00 77.44 220 ASP A N 1
ATOM 1745 C CA . ASP A 1 220 ? 10.157 -8.337 -19.356 1.00 77.44 220 ASP A CA 1
ATOM 1746 C C . ASP A 1 220 ? 8.664 -8.186 -19.013 1.00 77.44 220 ASP A C 1
ATOM 1748 O O . ASP A 1 220 ? 7.823 -7.929 -19.888 1.00 77.44 220 ASP A O 1
ATOM 1752 N N . VAL A 1 221 ? 8.355 -8.335 -17.728 1.00 76.94 221 VAL A N 1
ATOM 1753 C CA . VAL A 1 221 ? 7.023 -8.114 -17.162 1.00 76.94 221 VAL A CA 1
ATOM 1754 C C . VAL A 1 221 ? 7.028 -6.750 -16.496 1.00 76.94 221 VAL A C 1
ATOM 1756 O O . VAL A 1 221 ? 7.976 -6.397 -15.801 1.00 76.94 221 VAL A O 1
ATOM 1759 N N . GLU A 1 222 ? 5.973 -5.975 -16.707 1.00 78.94 222 GLU A N 1
ATOM 1760 C CA . GLU A 1 222 ? 5.810 -4.684 -16.060 1.00 78.94 222 GLU A CA 1
ATOM 1761 C C . GLU A 1 222 ? 5.709 -4.824 -14.531 1.00 78.94 222 GLU A C 1
ATOM 1763 O O . GLU A 1 222 ? 5.059 -5.751 -14.023 1.00 78.94 222 GLU A O 1
ATOM 1768 N N . PRO A 1 223 ? 6.310 -3.895 -13.769 1.00 85.62 223 PRO A N 1
ATOM 1769 C CA . PRO A 1 223 ? 6.145 -3.872 -12.327 1.00 85.62 223 PRO A CA 1
ATOM 1770 C C . PRO A 1 223 ? 4.686 -3.657 -11.947 1.00 85.62 223 PRO A C 1
ATOM 1772 O O . PRO A 1 223 ? 3.942 -2.946 -12.622 1.00 85.62 223 PRO A O 1
ATOM 1775 N N . LEU A 1 224 ? 4.275 -4.277 -10.849 1.00 87.19 224 LEU A N 1
ATOM 1776 C CA . LEU A 1 224 ? 2.959 -4.096 -10.257 1.00 87.19 224 LEU A CA 1
ATOM 1777 C C . LEU A 1 224 ? 3.004 -2.997 -9.198 1.00 87.19 224 LEU A C 1
ATOM 1779 O O . LEU A 1 224 ? 2.256 -2.026 -9.292 1.00 87.19 224 LEU A O 1
ATOM 1783 N N . TYR A 1 225 ? 3.872 -3.149 -8.199 1.00 89.38 225 TYR A N 1
ATOM 1784 C CA . TYR A 1 225 ? 3.993 -2.201 -7.097 1.00 89.38 225 TYR A CA 1
ATOM 1785 C C . TYR A 1 225 ? 5.392 -2.225 -6.478 1.00 89.38 225 TYR A C 1
ATOM 1787 O O . TYR A 1 225 ? 6.178 -3.143 -6.717 1.00 89.38 225 TYR A O 1
ATOM 1795 N N . MET A 1 226 ? 5.693 -1.223 -5.663 1.00 86.31 226 MET A N 1
ATOM 1796 C CA . MET A 1 226 ? 6.820 -1.231 -4.732 1.00 86.31 226 MET A CA 1
ATOM 1797 C C . MET A 1 226 ? 6.362 -0.764 -3.352 1.00 86.31 226 MET A C 1
ATOM 1799 O O . MET A 1 226 ? 5.401 -0.007 -3.244 1.00 86.31 226 MET A O 1
ATOM 1803 N N . ASN A 1 227 ? 7.042 -1.232 -2.314 1.00 83.81 227 ASN A N 1
ATOM 1804 C CA . ASN A 1 227 ? 6.876 -0.804 -0.926 1.00 83.81 227 ASN A CA 1
ATOM 1805 C C . ASN A 1 227 ? 8.253 -0.335 -0.453 1.00 83.81 227 ASN A C 1
ATOM 1807 O O . ASN A 1 227 ? 9.245 -1.044 -0.648 1.00 83.81 227 ASN A O 1
ATOM 1811 N N . SER A 1 228 ? 8.325 0.909 0.007 1.00 80.31 228 SER A N 1
ATOM 1812 C CA . SER A 1 228 ? 9.593 1.612 0.157 1.00 80.31 228 SER A CA 1
ATOM 1813 C C . SER A 1 228 ? 9.454 2.794 1.108 1.00 80.31 228 SER A C 1
ATOM 1815 O O . SER A 1 228 ? 8.769 3.763 0.780 1.00 80.31 228 SER A O 1
ATOM 1817 N N . ASP A 1 229 ? 10.265 2.829 2.161 1.00 77.19 229 ASP A N 1
ATOM 1818 C CA . ASP A 1 229 ? 10.394 4.004 3.034 1.00 77.19 229 ASP A CA 1
ATOM 1819 C C . ASP A 1 229 ? 10.837 5.267 2.260 1.00 77.19 229 ASP A C 1
ATOM 1821 O O . ASP A 1 229 ? 10.488 6.390 2.619 1.00 77.19 229 ASP A O 1
ATOM 1825 N N . ASN A 1 230 ? 11.526 5.094 1.126 1.00 77.75 230 ASN A N 1
ATOM 1826 C CA . ASN A 1 230 ? 12.002 6.181 0.266 1.00 77.75 230 ASN A CA 1
ATOM 1827 C C . ASN A 1 230 ? 10.980 6.602 -0.812 1.00 77.75 230 ASN A C 1
ATOM 1829 O O . ASN A 1 230 ? 11.352 7.229 -1.805 1.00 77.75 230 ASN A O 1
ATOM 1833 N N . ILE A 1 231 ? 9.687 6.266 -0.662 1.00 78.25 231 ILE A N 1
ATOM 1834 C CA . ILE A 1 231 ? 8.664 6.428 -1.718 1.00 78.25 231 ILE A CA 1
ATOM 1835 C C . ILE A 1 231 ? 8.596 7.849 -2.303 1.00 78.25 231 ILE A C 1
ATOM 1837 O 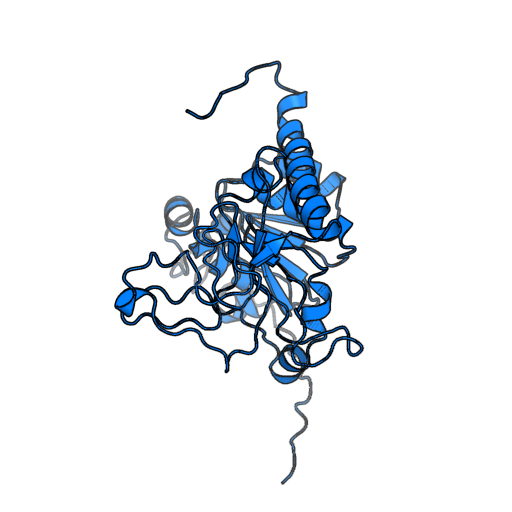O . ILE A 1 231 ? 8.316 8.034 -3.487 1.00 78.25 231 ILE A O 1
ATOM 1841 N N . LEU A 1 232 ? 8.888 8.857 -1.480 1.00 80.94 232 LEU A N 1
ATOM 1842 C CA . LEU A 1 232 ? 8.874 10.267 -1.868 1.00 80.94 232 LEU A CA 1
ATOM 1843 C C . LEU A 1 232 ? 10.169 10.722 -2.549 1.00 80.94 232 LEU A C 1
ATOM 1845 O O . LEU A 1 232 ? 10.157 11.707 -3.285 1.00 80.94 232 LEU A O 1
ATOM 1849 N N . GLU A 1 233 ? 11.278 10.015 -2.332 1.00 82.44 233 GLU A N 1
ATOM 1850 C CA . GLU A 1 233 ? 12.567 10.326 -2.951 1.00 82.44 233 GLU A CA 1
ATOM 1851 C C . GLU A 1 233 ? 12.610 9.868 -4.410 1.00 82.44 233 GLU A C 1
ATOM 1853 O O . GLU A 1 233 ? 13.142 10.576 -5.269 1.00 82.44 233 GLU A O 1
ATOM 1858 N N . TRP A 1 234 ? 11.986 8.722 -4.707 1.00 80.12 234 TRP A N 1
ATOM 1859 C CA . TRP A 1 234 ? 11.932 8.146 -6.053 1.00 80.12 234 TRP A CA 1
ATOM 1860 C C . TRP A 1 234 ? 11.191 9.036 -7.064 1.00 80.12 234 TRP A C 1
ATOM 1862 O O . TRP A 1 234 ? 11.489 9.000 -8.254 1.00 80.12 234 TRP A O 1
ATOM 1872 N N . GLY A 1 235 ? 10.247 9.865 -6.611 1.00 73.12 235 GLY A N 1
ATOM 1873 C CA . GLY A 1 235 ? 9.518 10.808 -7.468 1.00 73.12 235 GLY A CA 1
ATOM 1874 C C . GLY A 1 235 ? 10.289 12.082 -7.837 1.00 73.12 235 GLY A C 1
ATOM 1875 O O . GLY A 1 235 ? 9.778 12.895 -8.607 1.00 73.12 235 GLY A O 1
ATOM 1876 N N . GLY A 1 236 ? 11.488 12.298 -7.284 1.00 74.75 236 GLY A N 1
ATOM 1877 C CA . GLY A 1 236 ? 12.285 13.500 -7.534 1.00 74.75 236 GLY A CA 1
ATOM 1878 C C . GLY A 1 236 ? 13.153 13.411 -8.796 1.00 74.75 236 GLY A C 1
ATOM 1879 O O . GLY A 1 236 ? 13.861 12.432 -9.005 1.00 74.75 236 GLY A O 1
ATOM 1880 N N . GLU A 1 237 ? 13.225 14.489 -9.587 1.00 64.19 237 GLU A N 1
ATOM 1881 C CA . GLU A 1 237 ? 14.035 14.572 -10.827 1.00 64.19 237 GLU A CA 1
ATOM 1882 C C . GLU A 1 237 ? 15.564 14.535 -10.609 1.00 64.19 237 GLU A C 1
ATOM 1884 O O . GLU A 1 237 ? 16.352 14.739 -11.532 1.00 64.19 237 GLU A O 1
ATOM 1889 N N . ARG A 1 238 ? 16.033 14.304 -9.380 1.00 65.50 238 ARG A N 1
ATOM 1890 C CA . ARG A 1 238 ? 17.442 14.498 -9.015 1.00 65.50 238 ARG A CA 1
ATOM 1891 C C . ARG A 1 238 ? 18.373 13.448 -9.619 1.00 65.50 238 ARG A C 1
ATOM 1893 O O . ARG A 1 238 ? 19.572 13.708 -9.718 1.00 65.50 238 ARG A O 1
ATOM 1900 N N . ARG A 1 239 ? 17.869 12.254 -9.957 1.00 73.56 239 ARG A N 1
ATOM 1901 C CA . ARG A 1 239 ? 18.684 11.118 -10.418 1.00 73.56 239 ARG A CA 1
ATOM 1902 C C . ARG A 1 239 ? 17.932 10.259 -11.423 1.00 73.56 239 ARG A C 1
ATOM 1904 O O . ARG A 1 239 ? 16.731 10.052 -11.310 1.00 73.56 239 ARG A O 1
ATOM 1911 N N . ARG A 1 240 ? 18.671 9.706 -12.385 1.00 82.50 240 ARG A N 1
ATOM 1912 C CA . ARG A 1 240 ? 18.126 8.717 -13.318 1.00 82.50 240 ARG A CA 1
ATOM 1913 C C . ARG A 1 240 ? 17.888 7.403 -12.580 1.00 82.50 240 ARG A C 1
ATOM 1915 O O . ARG A 1 240 ? 18.819 6.867 -11.979 1.00 82.50 240 ARG A O 1
ATOM 1922 N N . LEU A 1 241 ? 16.659 6.908 -12.653 1.00 86.38 241 L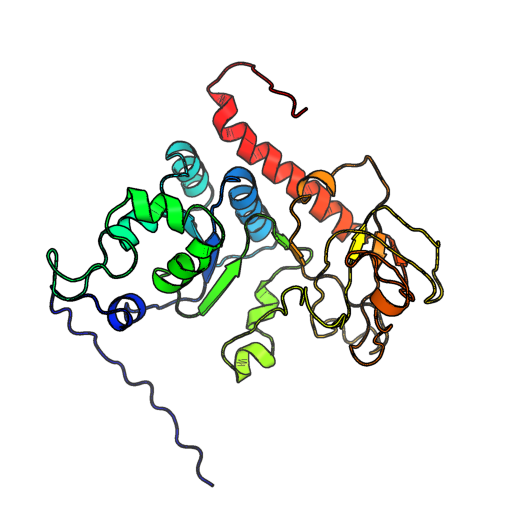EU A N 1
ATOM 1923 C CA . LEU A 1 241 ? 16.253 5.656 -12.030 1.00 86.38 241 LEU A CA 1
ATOM 1924 C C . LEU A 1 241 ? 16.304 4.498 -13.017 1.00 86.38 241 LEU A C 1
ATOM 1926 O O . LEU A 1 241 ? 16.083 4.650 -14.222 1.00 86.38 241 LEU A O 1
ATOM 1930 N N . TYR A 1 242 ? 16.566 3.327 -12.462 1.00 86.62 242 TYR A N 1
ATOM 1931 C CA . TYR A 1 242 ? 16.612 2.067 -13.171 1.00 86.62 242 TYR A CA 1
ATOM 1932 C C . TYR A 1 242 ? 15.823 1.026 -12.404 1.00 86.62 242 TYR A C 1
ATOM 1934 O O . TYR A 1 242 ? 15.672 1.121 -11.187 1.00 86.62 242 TYR A O 1
ATOM 1942 N N . ARG A 1 243 ? 15.371 0.006 -13.124 1.00 86.94 243 ARG A N 1
ATOM 1943 C CA . ARG A 1 243 ? 14.803 -1.200 -12.547 1.00 86.94 243 ARG A CA 1
ATOM 1944 C C . ARG A 1 243 ? 15.452 -2.443 -13.119 1.00 86.94 243 ARG A C 1
ATOM 1946 O O . ARG A 1 243 ? 16.025 -2.432 -14.210 1.00 86.94 243 ARG A O 1
ATOM 1953 N N . THR A 1 244 ? 15.364 -3.537 -12.388 1.00 81.88 244 THR A N 1
ATOM 1954 C CA . THR A 1 244 ? 15.674 -4.859 -12.935 1.00 81.88 244 THR A CA 1
ATOM 1955 C C . THR A 1 244 ? 14.546 -5.322 -13.856 1.00 81.88 244 THR A C 1
ATOM 1957 O O . THR A 1 244 ? 13.378 -5.151 -13.505 1.00 81.88 244 THR A O 1
ATOM 1960 N N . ALA A 1 245 ? 14.878 -5.965 -14.973 1.00 80.62 245 ALA A N 1
ATOM 1961 C CA . ALA A 1 245 ? 13.898 -6.710 -15.757 1.00 80.62 245 ALA A CA 1
ATOM 1962 C C . ALA A 1 245 ? 13.373 -7.915 -14.960 1.00 80.62 245 ALA A C 1
ATOM 1964 O O . ALA A 1 245 ? 14.155 -8.573 -14.260 1.00 80.62 245 ALA A O 1
ATOM 1965 N N . ALA A 1 246 ? 12.085 -8.228 -15.089 1.00 76.19 246 ALA A N 1
ATOM 1966 C CA . ALA A 1 246 ? 11.510 -9.425 -14.485 1.00 76.19 246 ALA A CA 1
ATOM 1967 C C . ALA A 1 246 ? 12.071 -10.690 -15.156 1.00 76.19 246 ALA A C 1
ATOM 1969 O O . ALA A 1 246 ? 12.318 -10.710 -16.365 1.00 76.19 246 ALA A O 1
ATOM 1970 N N . ARG A 1 247 ? 12.274 -11.758 -14.378 1.00 68.56 247 ARG A N 1
ATOM 1971 C CA . ARG A 1 247 ? 12.684 -13.068 -14.898 1.00 68.56 247 ARG A CA 1
ATOM 1972 C C . ARG A 1 247 ? 11.898 -14.196 -14.230 1.00 68.56 247 ARG A C 1
ATOM 1974 O O . ARG A 1 247 ? 11.551 -14.055 -13.055 1.00 68.56 247 ARG A O 1
ATOM 1981 N N . PRO A 1 248 ? 11.674 -15.315 -14.942 1.00 63.34 248 PRO A N 1
ATOM 1982 C CA . PRO A 1 248 ? 11.169 -16.540 -14.337 1.00 63.34 248 PRO A CA 1
ATOM 1983 C C . PRO A 1 248 ? 12.017 -16.970 -13.134 1.00 63.34 248 PRO A C 1
ATOM 1985 O O . PRO A 1 248 ? 13.238 -16.769 -13.116 1.00 63.34 248 PRO A O 1
ATOM 1988 N N . ALA A 1 249 ? 11.372 -17.561 -12.127 1.00 58.00 249 ALA A N 1
ATOM 1989 C CA . ALA A 1 249 ? 12.020 -17.960 -10.877 1.00 58.00 249 ALA A CA 1
ATOM 1990 C C . ALA A 1 249 ? 13.127 -19.008 -11.093 1.00 58.00 249 ALA A C 1
ATOM 1992 O O . ALA A 1 249 ? 14.071 -19.082 -10.311 1.00 58.00 249 ALA A O 1
ATOM 1993 N N . GLU A 1 250 ? 13.049 -19.776 -12.180 1.00 56.75 250 GLU A N 1
ATOM 1994 C CA . GLU A 1 250 ? 14.032 -20.780 -12.589 1.00 56.75 250 GLU A CA 1
ATOM 1995 C C . GLU A 1 250 ? 15.379 -20.158 -12.986 1.00 56.75 250 GLU A C 1
ATOM 1997 O O . GLU A 1 250 ? 16.406 -20.832 -12.949 1.00 56.75 250 GLU A O 1
ATOM 2002 N N . LEU A 1 251 ? 15.406 -18.865 -13.333 1.00 59.00 251 LEU A N 1
ATOM 2003 C CA . LEU A 1 251 ? 16.619 -18.118 -13.690 1.00 59.00 251 LEU A CA 1
ATOM 2004 C C . LEU A 1 251 ? 17.284 -17.463 -12.468 1.00 59.00 251 LEU A C 1
ATOM 2006 O O . LEU A 1 251 ? 17.884 -16.390 -12.572 1.00 59.00 251 LEU A O 1
ATOM 2010 N N . TYR A 1 252 ? 17.145 -18.102 -11.307 1.00 62.56 252 TYR A N 1
ATOM 2011 C CA . TYR A 1 252 ? 17.635 -17.638 -10.017 1.00 62.56 252 TYR A CA 1
ATOM 2012 C C . TYR A 1 252 ? 19.155 -17.357 -10.031 1.00 62.56 252 TYR A C 1
ATOM 2014 O O . TYR A 1 252 ? 19.934 -18.277 -10.282 1.00 62.56 252 TYR A O 1
ATOM 2022 N N . PRO A 1 253 ? 19.614 -16.123 -9.721 1.00 60.59 253 PRO A N 1
ATOM 2023 C CA . PRO A 1 253 ? 21.029 -15.758 -9.861 1.00 60.59 253 PRO A CA 1
ATOM 2024 C C . PRO A 1 253 ? 21.939 -16.305 -8.741 1.00 60.59 253 PRO A C 1
ATOM 2026 O O . PRO A 1 253 ? 23.162 -16.176 -8.824 1.00 60.59 253 PRO A O 1
ATOM 2029 N N . GLY A 1 254 ? 21.383 -16.942 -7.703 1.00 58.69 254 GLY A N 1
ATOM 2030 C CA . GLY A 1 254 ? 22.151 -17.510 -6.588 1.00 58.69 254 GLY A CA 1
ATOM 2031 C C . GLY A 1 254 ? 22.288 -16.580 -5.372 1.00 58.69 254 GLY A C 1
ATOM 2032 O O . GLY A 1 254 ? 21.609 -15.562 -5.262 1.00 58.69 254 GLY A O 1
ATOM 2033 N N . SER A 1 255 ? 23.144 -16.961 -4.417 1.00 62.91 255 SER A N 1
ATOM 2034 C CA . SER A 1 255 ? 23.259 -16.345 -3.080 1.00 62.91 255 SER A CA 1
ATOM 2035 C C . SER A 1 255 ? 24.070 -15.037 -3.056 1.00 62.91 255 SER A C 1
ATOM 2037 O O . SER A 1 255 ? 25.175 -14.964 -3.596 1.00 62.91 255 SER A O 1
ATOM 2039 N N . PHE A 1 256 ? 23.578 -14.011 -2.342 1.00 61.94 256 PHE A N 1
ATOM 2040 C CA . PHE A 1 256 ? 24.342 -12.778 -2.064 1.00 61.94 256 PHE A CA 1
ATOM 2041 C C . PHE A 1 256 ? 25.516 -12.996 -1.109 1.00 61.94 256 PHE A C 1
ATOM 2043 O O . PHE A 1 256 ? 26.552 -12.346 -1.245 1.00 61.94 256 PHE A O 1
ATOM 2050 N N . THR A 1 257 ? 25.363 -13.905 -0.144 1.00 63.75 257 THR A N 1
ATOM 2051 C CA . THR A 1 257 ? 26.373 -14.144 0.896 1.00 63.75 257 THR A CA 1
ATOM 2052 C C . THR A 1 257 ? 27.635 -14.748 0.310 1.00 63.75 257 THR A C 1
ATOM 2054 O O . THR A 1 257 ? 28.728 -14.273 0.606 1.00 63.75 257 THR A O 1
ATOM 2057 N N . GLU A 1 258 ? 27.491 -15.729 -0.583 1.00 69.12 258 GLU A N 1
ATOM 2058 C CA . GLU A 1 258 ? 28.623 -16.329 -1.304 1.00 69.12 258 GLU A CA 1
ATOM 2059 C C . GLU A 1 258 ? 29.409 -15.279 -2.099 1.00 69.12 258 GLU A C 1
ATOM 2061 O O . GLU A 1 258 ? 30.624 -15.381 -2.257 1.00 69.12 258 GLU A O 1
ATOM 2066 N N . ARG A 1 259 ? 28.718 -14.227 -2.549 1.00 66.19 259 ARG A N 1
ATOM 2067 C CA . ARG A 1 259 ? 29.278 -13.146 -3.362 1.00 66.19 259 ARG A CA 1
ATOM 2068 C C . ARG A 1 259 ? 29.648 -11.891 -2.575 1.00 66.19 259 ARG A C 1
ATOM 2070 O O . ARG A 1 259 ? 30.133 -10.940 -3.178 1.00 66.19 259 ARG A O 1
ATOM 2077 N N . LYS A 1 260 ? 29.473 -11.887 -1.247 1.00 74.00 260 LYS A N 1
ATOM 2078 C CA . LYS A 1 260 ? 29.780 -10.754 -0.351 1.00 74.00 260 LYS A CA 1
ATOM 2079 C C . LYS A 1 260 ? 29.054 -9.450 -0.727 1.00 74.00 260 LYS A C 1
ATOM 2081 O O . LYS A 1 260 ? 29.608 -8.367 -0.563 1.00 74.00 260 LYS A O 1
ATOM 2086 N N . LEU A 1 261 ? 27.825 -9.554 -1.232 1.00 63.66 261 LEU A N 1
ATOM 2087 C CA . LEU A 1 261 ? 26.989 -8.406 -1.596 1.00 63.66 261 LEU A CA 1
ATOM 2088 C C . LEU A 1 261 ? 25.937 -8.115 -0.518 1.00 63.66 261 LEU A C 1
ATOM 2090 O O . LEU A 1 261 ? 25.491 -9.018 0.194 1.00 63.66 261 LEU A O 1
ATOM 2094 N N . LEU A 1 262 ? 25.526 -6.848 -0.411 1.00 65.00 262 LEU A N 1
ATOM 2095 C CA . LEU A 1 262 ? 24.412 -6.443 0.449 1.00 65.00 262 LEU A CA 1
ATOM 2096 C C . LEU A 1 262 ? 23.092 -7.027 -0.076 1.00 65.00 262 LEU A C 1
ATOM 2098 O O . LEU A 1 262 ? 22.897 -7.193 -1.279 1.00 65.00 262 LEU A O 1
ATOM 2102 N N . GLN A 1 263 ? 22.156 -7.296 0.836 1.00 61.94 263 GLN A N 1
ATOM 2103 C CA . GLN A 1 263 ? 20.864 -7.924 0.528 1.00 61.94 263 GLN A CA 1
ATOM 2104 C C . GLN A 1 263 ? 19.928 -7.079 -0.367 1.00 61.94 263 GLN A C 1
ATOM 2106 O O . GLN A 1 263 ? 18.867 -7.559 -0.772 1.00 61.94 263 GLN A O 1
ATOM 2111 N N . THR A 1 264 ? 20.310 -5.847 -0.690 1.00 66.75 264 THR A N 1
ATOM 2112 C CA . THR A 1 264 ? 19.537 -4.874 -1.475 1.00 66.75 264 THR A CA 1
ATOM 2113 C C . THR A 1 264 ? 20.025 -4.721 -2.921 1.00 66.75 264 THR A C 1
ATOM 2115 O O . THR A 1 264 ? 19.477 -3.906 -3.656 1.00 66.75 264 THR A O 1
ATOM 2118 N N . CYS A 1 265 ? 21.044 -5.481 -3.347 1.00 69.12 265 CYS A N 1
ATOM 2119 C CA . CYS A 1 265 ? 21.737 -5.263 -4.623 1.00 69.12 265 CYS A CA 1
ATOM 2120 C C . CYS A 1 265 ? 21.710 -6.492 -5.551 1.00 69.12 265 CYS A C 1
ATOM 2122 O O . CYS A 1 265 ? 22.740 -7.163 -5.663 1.00 69.12 265 CYS A O 1
ATOM 2124 N N . PRO A 1 266 ? 20.585 -6.827 -6.221 1.00 69.88 266 PRO A N 1
ATOM 2125 C CA . PRO A 1 266 ? 20.540 -7.904 -7.217 1.00 69.88 266 PRO A CA 1
ATOM 2126 C C . PRO A 1 266 ? 21.647 -7.792 -8.277 1.00 69.88 266 PRO A C 1
ATOM 2128 O O . PRO A 1 266 ? 21.932 -6.702 -8.769 1.00 69.88 266 PRO A O 1
ATOM 2131 N N . PHE A 1 267 ? 22.243 -8.936 -8.636 1.00 71.25 267 PHE A N 1
ATOM 2132 C CA . PHE A 1 267 ? 23.328 -9.084 -9.616 1.00 71.25 267 PHE A CA 1
ATOM 2133 C C . PHE A 1 267 ? 22.945 -10.078 -10.724 1.00 71.25 267 PHE A C 1
ATOM 2135 O O . PHE A 1 267 ? 21.952 -10.793 -10.599 1.00 71.25 267 PHE A O 1
ATOM 2142 N N . ASP A 1 268 ? 23.739 -10.136 -11.798 1.00 72.12 268 ASP A N 1
ATOM 2143 C CA . ASP A 1 268 ? 23.447 -10.940 -13.006 1.00 72.12 268 ASP A CA 1
ATOM 2144 C C . ASP A 1 268 ? 22.078 -10.585 -13.632 1.00 72.12 268 ASP A C 1
ATOM 2146 O O . ASP A 1 268 ? 21.412 -11.355 -14.343 1.00 72.12 268 ASP A O 1
ATOM 2150 N N . VAL A 1 269 ? 21.626 -9.363 -13.338 1.00 74.38 269 VAL A N 1
ATOM 2151 C CA . VAL A 1 269 ? 20.332 -8.841 -13.754 1.00 74.38 269 VAL A CA 1
ATOM 2152 C C . VAL A 1 269 ? 20.476 -8.028 -15.023 1.00 74.38 269 VAL A C 1
ATOM 2154 O O . VAL A 1 269 ? 21.499 -7.403 -15.305 1.00 74.38 269 VAL A O 1
ATOM 2157 N N . THR A 1 270 ? 19.405 -8.020 -15.806 1.00 79.25 270 THR A N 1
ATOM 2158 C CA . THR A 1 270 ? 19.260 -7.036 -16.872 1.00 79.25 270 THR A CA 1
ATOM 2159 C C . THR A 1 270 ? 18.739 -5.765 -16.224 1.00 79.25 270 THR A C 1
ATOM 2161 O O . THR A 1 270 ? 17.647 -5.769 -15.660 1.00 79.25 270 THR A O 1
ATOM 2164 N N . THR A 1 271 ? 19.524 -4.693 -16.278 1.00 81.81 271 THR A N 1
ATOM 2165 C CA . THR A 1 271 ? 19.080 -3.377 -15.807 1.00 81.81 271 THR A CA 1
ATOM 2166 C C . THR A 1 271 ? 18.433 -2.616 -16.954 1.00 81.81 271 THR A C 1
ATOM 2168 O O . THR A 1 271 ? 18.957 -2.580 -18.069 1.00 81.81 271 THR A O 1
ATOM 2171 N N . MET A 1 272 ? 17.282 -2.020 -16.682 1.00 84.75 272 MET A N 1
ATOM 2172 C CA . MET A 1 272 ? 16.496 -1.241 -17.627 1.00 84.75 272 MET A CA 1
ATOM 2173 C C . MET A 1 272 ? 16.208 0.126 -17.023 1.00 84.75 272 MET A C 1
ATOM 2175 O O . MET A 1 272 ? 16.183 0.294 -15.807 1.00 84.75 272 MET A O 1
ATOM 2179 N N . GLU A 1 273 ? 16.035 1.125 -17.873 1.00 87.19 273 GLU A N 1
ATOM 2180 C CA . GLU A 1 273 ? 15.498 2.409 -17.426 1.00 87.19 273 GLU A CA 1
ATOM 2181 C C . GLU A 1 273 ? 14.018 2.254 -17.106 1.00 87.19 273 GLU A C 1
ATOM 2183 O O . GLU A 1 273 ? 13.349 1.405 -17.702 1.00 87.19 273 GLU A O 1
ATOM 2188 N N . LEU A 1 274 ? 13.513 3.082 -16.191 1.00 87.06 274 LEU A N 1
ATOM 2189 C CA . LEU A 1 274 ? 12.075 3.132 -15.968 1.00 87.06 274 LEU A CA 1
ATOM 2190 C C . LEU A 1 274 ? 11.372 3.586 -17.245 1.00 87.06 274 LEU A C 1
ATOM 2192 O O . LEU A 1 274 ? 11.808 4.515 -17.931 1.00 87.06 274 LEU A O 1
ATOM 2196 N N . ALA A 1 275 ? 10.251 2.943 -17.546 1.00 88.00 275 ALA A N 1
ATOM 2197 C CA . ALA A 1 275 ? 9.388 3.375 -18.627 1.00 88.00 275 ALA A CA 1
ATOM 2198 C C . ALA A 1 275 ? 8.833 4.788 -18.335 1.00 88.00 275 ALA A C 1
ATOM 2200 O O . ALA A 1 275 ? 8.689 5.176 -17.168 1.00 88.00 275 ALA A O 1
ATOM 2201 N N . PRO A 1 276 ? 8.450 5.565 -19.368 1.00 89.38 276 PRO A N 1
ATOM 2202 C CA . PRO A 1 276 ? 7.880 6.898 -19.168 1.00 89.38 276 PRO A CA 1
ATOM 2203 C C . PRO A 1 276 ? 6.668 6.911 -18.227 1.00 89.38 276 PRO A C 1
ATOM 2205 O O . PRO A 1 276 ? 6.543 7.806 -17.396 1.00 89.38 276 PRO A O 1
ATOM 2208 N N . LEU A 1 277 ? 5.806 5.890 -18.315 1.00 88.69 277 LEU A N 1
ATOM 2209 C CA . LEU A 1 277 ? 4.653 5.740 -17.425 1.00 88.69 277 LEU A CA 1
ATOM 2210 C C . LEU A 1 277 ? 5.074 5.467 -15.973 1.00 88.69 277 LEU A C 1
ATOM 2212 O O . LEU A 1 277 ? 4.515 6.069 -15.064 1.00 88.69 277 LEU A O 1
ATOM 2216 N N . GLU A 1 278 ? 6.077 4.612 -15.754 1.00 89.81 278 GLU A N 1
ATOM 2217 C CA . GLU A 1 278 ? 6.597 4.297 -14.415 1.00 89.81 278 GLU A CA 1
ATOM 2218 C C . GLU A 1 278 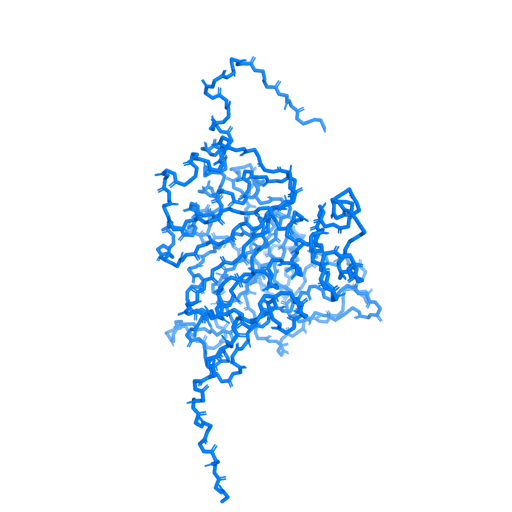? 7.165 5.560 -13.750 1.00 89.81 278 GLU A C 1
ATOM 2220 O O . GLU A 1 278 ? 6.814 5.883 -12.619 1.00 89.81 278 GLU A O 1
ATOM 2225 N N . THR A 1 279 ? 7.963 6.333 -14.493 1.00 89.69 279 THR A N 1
ATOM 2226 C CA . THR A 1 279 ? 8.507 7.622 -14.028 1.00 89.69 279 THR A CA 1
ATOM 2227 C C . THR A 1 279 ? 7.397 8.624 -13.703 1.00 89.69 279 THR A C 1
ATOM 2229 O O . THR A 1 279 ? 7.442 9.298 -12.674 1.00 89.69 279 THR A O 1
ATOM 2232 N N . MET A 1 280 ? 6.376 8.712 -14.561 1.00 91.12 280 MET A N 1
ATOM 2233 C CA . MET A 1 280 ? 5.233 9.598 -14.343 1.00 91.12 280 MET A CA 1
ATOM 2234 C C . MET A 1 280 ? 4.475 9.236 -13.057 1.00 91.12 280 MET A C 1
ATOM 2236 O O . MET A 1 280 ? 4.111 10.137 -12.307 1.00 91.12 280 MET A O 1
ATOM 2240 N N . LEU A 1 281 ? 4.251 7.945 -12.787 1.00 92.38 281 LEU A N 1
ATOM 2241 C CA . LEU A 1 281 ? 3.553 7.487 -11.580 1.00 92.38 281 LEU A CA 1
ATOM 2242 C C . LEU A 1 281 ? 4.353 7.794 -10.303 1.00 92.38 281 LEU A C 1
ATOM 2244 O O . LEU A 1 281 ? 3.775 8.293 -9.340 1.00 92.38 281 LEU A O 1
ATOM 2248 N N . LEU A 1 282 ? 5.681 7.615 -10.320 1.00 90.00 282 LEU A N 1
ATOM 2249 C CA . LEU A 1 282 ? 6.559 8.026 -9.212 1.00 90.00 282 LEU A CA 1
ATOM 2250 C C . LEU A 1 282 ? 6.465 9.529 -8.919 1.00 90.00 282 LEU A C 1
ATOM 2252 O O . LEU A 1 282 ? 6.304 9.940 -7.770 1.00 90.00 282 LEU A O 1
ATOM 2256 N N . ALA A 1 283 ? 6.532 10.365 -9.956 1.00 90.75 283 ALA A N 1
ATOM 2257 C CA . ALA A 1 283 ? 6.394 11.811 -9.795 1.00 90.75 283 ALA A CA 1
ATOM 2258 C C . ALA A 1 283 ? 4.994 12.189 -9.281 1.00 90.75 283 ALA A C 1
ATOM 2260 O O . ALA A 1 283 ? 4.843 13.065 -8.428 1.00 90.75 283 ALA A O 1
ATOM 2261 N N . GLN A 1 284 ? 3.958 11.503 -9.765 1.00 92.69 284 GLN A N 1
ATOM 2262 C CA . GLN A 1 284 ? 2.579 11.749 -9.364 1.00 92.69 284 GLN A CA 1
ATOM 2263 C C . GLN A 1 284 ? 2.321 11.389 -7.896 1.00 92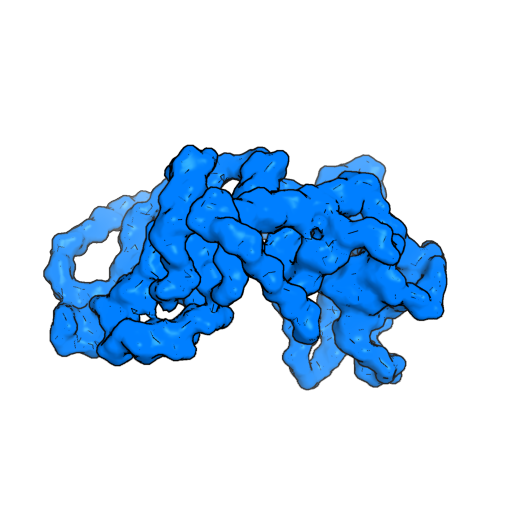.69 284 GLN A C 1
ATOM 2265 O O . GLN A 1 284 ? 1.621 12.127 -7.201 1.00 92.69 284 GLN A O 1
ATOM 2270 N N . ARG A 1 285 ? 2.921 10.308 -7.394 1.00 91.25 285 ARG A N 1
ATOM 2271 C CA . ARG A 1 285 ? 2.883 9.952 -5.973 1.00 91.25 285 ARG A CA 1
ATOM 2272 C C . ARG A 1 285 ? 3.350 11.098 -5.083 1.00 91.25 285 ARG A C 1
ATOM 2274 O O . ARG A 1 285 ? 2.663 11.462 -4.130 1.00 91.25 285 ARG A O 1
ATOM 2281 N N . LEU A 1 286 ? 4.493 11.693 -5.423 1.00 90.44 286 LEU A N 1
ATOM 2282 C CA . LEU A 1 286 ? 5.041 12.842 -4.707 1.00 90.44 286 LEU A CA 1
ATOM 2283 C C . LEU A 1 286 ? 4.102 14.058 -4.788 1.00 90.44 286 LEU A C 1
ATOM 2285 O O . LEU A 1 286 ? 3.903 14.757 -3.795 1.00 90.44 286 LEU A O 1
ATOM 2289 N N . GLN A 1 287 ? 3.468 14.293 -5.940 1.00 92.50 287 GLN A N 1
ATOM 2290 C CA . GLN A 1 287 ? 2.465 15.355 -6.082 1.00 92.50 287 GLN A CA 1
ATOM 2291 C C . GLN A 1 287 ? 1.257 15.135 -5.163 1.00 92.50 287 GLN A C 1
ATOM 2293 O O . GLN A 1 287 ? 0.847 16.069 -4.474 1.00 92.50 287 GLN A O 1
ATOM 2298 N N . PHE A 1 288 ? 0.708 13.918 -5.100 1.00 93.56 288 PHE A N 1
ATOM 2299 C CA . PHE A 1 288 ? -0.398 13.603 -4.191 1.00 93.56 288 PHE A CA 1
ATOM 2300 C C . PHE A 1 288 ? -0.005 13.778 -2.726 1.00 93.56 288 PHE A C 1
ATOM 2302 O O . PHE A 1 288 ? -0.778 14.341 -1.953 1.00 93.56 288 PHE A O 1
ATOM 2309 N N . TYR A 1 289 ? 1.206 13.371 -2.348 1.00 91.06 289 TYR A N 1
ATOM 2310 C CA . TYR A 1 289 ? 1.727 13.621 -1.007 1.00 91.06 289 TYR A CA 1
ATOM 2311 C C . TYR A 1 289 ? 1.790 15.122 -0.680 1.00 91.06 289 TYR A C 1
ATOM 2313 O O . TYR A 1 289 ? 1.370 15.548 0.398 1.00 91.06 289 TYR A O 1
ATOM 2321 N N . ASN A 1 290 ? 2.254 15.951 -1.618 1.00 90.81 290 ASN A N 1
ATOM 2322 C CA . ASN A 1 290 ? 2.314 17.403 -1.435 1.00 90.81 290 ASN A CA 1
ATOM 2323 C C . ASN A 1 290 ? 0.919 18.031 -1.289 1.00 90.81 290 ASN A C 1
ATOM 2325 O O . ASN A 1 290 ? 0.730 18.908 -0.451 1.00 90.81 290 ASN A O 1
ATOM 2329 N N . VAL A 1 291 ? -0.073 17.551 -2.047 1.00 91.81 291 VAL A N 1
ATOM 2330 C CA . VAL A 1 291 ? -1.473 17.989 -1.903 1.00 91.81 291 VAL A CA 1
ATOM 2331 C C . VAL A 1 291 ? -1.991 17.687 -0.500 1.00 91.81 291 VAL A C 1
ATOM 2333 O O . VAL A 1 291 ? -2.509 18.576 0.170 1.00 91.81 291 VAL A O 1
ATOM 2336 N N . VAL A 1 292 ? -1.824 16.446 -0.043 1.00 90.56 292 VAL A N 1
ATOM 2337 C CA . VAL A 1 292 ? -2.323 16.011 1.265 1.00 90.56 292 VAL A CA 1
ATOM 2338 C C . VAL A 1 292 ? -1.596 16.721 2.406 1.00 90.56 292 VAL A C 1
ATOM 2340 O O . VAL A 1 292 ? -2.234 17.164 3.356 1.00 90.56 292 VAL A O 1
ATOM 2343 N N . SER A 1 293 ? -0.272 16.860 2.334 1.00 88.38 293 SER A N 1
ATOM 2344 C CA . SER A 1 293 ? 0.488 17.583 3.364 1.00 88.38 293 SER A CA 1
ATOM 2345 C C . SER A 1 293 ? 0.135 19.077 3.403 1.00 88.38 293 SER A C 1
ATOM 2347 O O . SER A 1 293 ? 0.185 19.695 4.466 1.00 88.38 293 SER A O 1
ATOM 2349 N N . GLY A 1 294 ? -0.309 19.648 2.279 1.00 88.75 294 GLY A N 1
ATOM 2350 C CA . GLY A 1 294 ? -0.879 20.993 2.206 1.00 88.75 294 GLY A CA 1
ATOM 2351 C C . GLY A 1 294 ? -2.195 21.163 2.971 1.00 88.75 294 GLY A C 1
ATOM 2352 O O . GLY A 1 294 ? -2.485 22.267 3.423 1.00 88.75 294 GLY A O 1
ATOM 2353 N N . TRP A 1 295 ? -2.963 20.092 3.200 1.00 87.00 295 TRP A N 1
ATOM 2354 C CA . TRP A 1 295 ? -4.274 20.184 3.850 1.00 87.00 295 TRP A CA 1
ATOM 2355 C C . TRP A 1 295 ? -4.227 20.727 5.276 1.00 87.00 295 TRP A C 1
ATOM 2357 O O . TRP A 1 295 ? -5.181 21.378 5.676 1.00 87.00 295 TRP A O 1
ATOM 2367 N N . ILE A 1 296 ? -3.150 20.504 6.027 1.00 70.56 296 ILE A N 1
ATOM 2368 C CA . ILE A 1 296 ? -3.001 21.072 7.381 1.00 70.56 296 ILE A CA 1
ATOM 2369 C C . ILE A 1 296 ? -2.361 22.472 7.332 1.00 70.56 296 ILE A C 1
ATOM 2371 O O . ILE A 1 296 ? -2.544 23.288 8.234 1.00 70.56 296 ILE A O 1
ATOM 2375 N N . ASN A 1 297 ? -1.622 22.777 6.263 1.00 58.34 297 ASN A N 1
ATOM 2376 C CA . ASN A 1 297 ? -0.862 24.021 6.132 1.00 58.34 297 ASN A CA 1
ATOM 2377 C C . ASN A 1 297 ? -1.707 25.218 5.663 1.00 58.34 297 ASN A C 1
ATOM 2379 O O . ASN A 1 297 ? -1.269 26.354 5.824 1.00 58.34 297 ASN A O 1
ATOM 2383 N N . GLU A 1 298 ? -2.911 25.005 5.124 1.00 51.50 298 GLU A N 1
ATOM 2384 C CA . GLU A 1 298 ? -3.792 26.104 4.691 1.00 51.50 298 GLU A CA 1
ATOM 2385 C C . GLU A 1 298 ? -4.317 26.970 5.857 1.00 51.50 298 GLU A C 1
ATOM 2387 O O . GLU A 1 298 ? -4.623 28.137 5.630 1.00 51.50 298 GLU A O 1
ATOM 2392 N N . ASP A 1 299 ? -4.313 26.465 7.101 1.00 45.78 299 ASP A N 1
ATOM 2393 C CA . ASP A 1 299 ? -4.764 27.205 8.298 1.00 45.78 299 ASP A CA 1
ATOM 2394 C C . ASP A 1 299 ? -3.637 27.581 9.283 1.00 45.78 299 ASP A C 1
ATOM 2396 O O . ASP A 1 299 ? -3.883 28.190 10.330 1.00 45.78 299 ASP A O 1
ATOM 2400 N N . ARG A 1 300 ? -2.370 27.275 8.971 1.00 39.97 300 ARG A N 1
ATOM 2401 C CA . ARG A 1 300 ? -1.220 27.691 9.793 1.00 39.97 300 ARG A CA 1
ATOM 2402 C C . ARG A 1 300 ? -0.151 28.327 8.923 1.00 39.97 300 ARG A C 1
ATOM 2404 O O . ARG A 1 300 ? 0.600 27.647 8.233 1.00 39.97 300 ARG A O 1
ATOM 2411 N N . GLY A 1 301 ? -0.073 29.654 8.998 1.00 35.25 301 GLY A N 1
ATOM 2412 C CA . GLY A 1 301 ? 0.969 30.439 8.351 1.00 35.25 301 GLY A CA 1
ATOM 2413 C C . GLY A 1 301 ? 2.367 29.845 8.556 1.00 35.25 301 GLY A C 1
ATOM 2414 O O . GLY A 1 301 ? 2.805 29.629 9.683 1.00 35.25 301 GLY A O 1
ATOM 2415 N N . THR A 1 302 ? 3.041 29.606 7.430 1.00 38.19 302 THR A N 1
ATOM 2416 C CA . THR A 1 302 ? 4.499 29.666 7.244 1.00 38.19 302 THR A CA 1
ATOM 2417 C C . THR A 1 302 ? 5.363 29.213 8.424 1.00 38.19 302 THR A C 1
ATOM 2419 O O . THR A 1 302 ? 5.947 30.079 9.057 1.00 38.19 302 THR A O 1
ATOM 2422 N N . TRP A 1 303 ? 5.571 27.911 8.650 1.00 28.81 303 TRP A N 1
ATOM 2423 C CA . TRP A 1 303 ? 6.810 27.432 9.293 1.00 28.81 303 TRP A CA 1
ATOM 2424 C C . TRP A 1 303 ? 7.222 26.058 8.758 1.00 28.81 303 TRP A C 1
ATOM 2426 O O . TRP A 1 303 ? 6.765 25.007 9.193 1.00 28.81 303 TRP A O 1
ATOM 2436 N N . TRP A 1 304 ? 8.114 26.114 7.777 1.00 30.83 304 TRP A N 1
ATOM 2437 C CA . TRP A 1 304 ? 8.966 25.036 7.300 1.00 30.83 304 TRP A CA 1
ATOM 2438 C C . TRP A 1 304 ? 9.823 24.513 8.460 1.00 30.83 304 TRP A C 1
ATOM 2440 O O . TRP A 1 304 ? 10.486 25.310 9.123 1.00 30.83 304 TRP A O 1
ATOM 2450 N N . TYR A 1 305 ? 9.888 23.197 8.653 1.00 32.12 305 TYR A N 1
ATOM 2451 C CA . TYR A 1 305 ? 11.044 22.578 9.294 1.00 32.12 305 TYR A CA 1
ATOM 2452 C C . TYR A 1 305 ? 11.672 21.576 8.334 1.00 32.12 305 TYR A C 1
ATOM 2454 O O . TYR A 1 305 ? 11.059 20.593 7.924 1.00 32.12 305 TYR A O 1
ATOM 2462 N N . SER A 1 306 ? 12.903 21.908 7.952 1.00 29.91 306 SER A N 1
ATOM 2463 C CA . SER A 1 306 ? 13.859 21.056 7.265 1.00 29.91 306 SER A CA 1
ATOM 2464 C C . SER A 1 306 ? 14.129 19.799 8.086 1.00 29.91 306 SER A C 1
ATOM 2466 O O . SER A 1 306 ? 14.411 19.895 9.280 1.00 29.91 306 SER A O 1
ATOM 2468 N N . PHE A 1 307 ? 14.108 18.639 7.436 1.00 31.09 307 PHE A N 1
ATOM 2469 C CA . PHE A 1 307 ? 14.748 17.445 7.973 1.00 31.09 307 PHE A CA 1
ATOM 2470 C C . PHE A 1 307 ? 16.264 17.607 7.806 1.00 31.09 307 PHE A C 1
ATOM 2472 O O . PHE A 1 307 ? 16.755 17.787 6.688 1.00 31.09 307 PHE A O 1
ATOM 2479 N N . ALA A 1 308 ? 16.955 17.649 8.944 1.00 27.28 308 ALA A N 1
ATOM 2480 C CA . ALA A 1 308 ? 18.373 17.334 9.064 1.00 27.28 308 ALA A CA 1
ATOM 2481 C C . ALA A 1 308 ? 18.541 15.816 9.182 1.00 27.28 308 ALA A C 1
ATOM 2483 O O . ALA A 1 308 ? 17.599 15.176 9.706 1.00 27.28 308 ALA A O 1
#

Organism: NCBI:txid325452

Foldseek 3Di:
DDDDPPDPDPDDDDPPPFFDDLVNLQPQQQPAEAEEEEDAPQQLLQLLVVVQLVVLVNPGAYEYAYQVNDDPLLVVVSCVVPVSYDYDHLLVVQQCHAGGGSPHHRDRAVHSVRSCVQCSDDCCLVSRVSNDSHPQYDYDYSQKFFLHNCVCVCVDPVCVVPVDDDDDDDPDDDFFFDQDWKAKAQDWPDLDQPLFTKGFHFTFAFDPDQPPPVADPQFFGDTTMTGDPCLLVLLDPPGFMKIFGDGDSVVGPDGCVVVVHDSRMDGSTRIGGDDPSRNVRSNSSNVSSVVSVCSVVVPPPDDDDDDD

Radius of gyration: 22.16 Å; chains: 1; bounding box: 58×70×61 Å

Secondary structure (DSSP, 8-state):
----------------SS---HHHHH-S---SEEEEE--SS-HHHHHHHHHHHHHTT--S-EEEEESS-S-HHHHHHHHHH-TTEEEEEHHHHHHT-EESSTTSEESS-SSHHHHHHHHTTTTHHHHHHHH---SEEEEE-TTEEESS-GGGGTTSHHHHHHS---------SSS---S--EEEEEEEEE--SSS-EEEEEEEEEE-SS-S-TTS-TTSPPPEEEEE-TTTTTTTSTTS--EEEPP--GGG----TTTTT--TT--EEEPEEEPPHHHHHHHHHHHHHHHHHHHHHHTTS--------

pLDDT: mean 74.89, std 19.16, range [25.39, 96.75]

InterPro domains:
  IPR022751 Alpha-mannosyltransferase [PF11051] (35-172)
  IPR029044 Nucleotide-diphospho-sugar transferases [SSF53448] (46-223)